Protein AF-A0A0C9W5F8-F1 (afdb_monomer_lite)

Organism: NCBI:txid994086

InterPro domains:
  IPR038921 Uncharacterized protein YOR389W-like [PTHR35204] (3-140)

Foldseek 3Di:
DLVVLDDPQLAPPALPDPDLPSLVSSLVCQLPVVLVVVVVCVVVDDPVVVVVSVVSSVLSSLVSVLVSVLVSVCVSQCVPCVRHVDDHHDPVVVVVSVVVNVVSVVVSCVVVVDPDDAADVPHADPQWDFDFDDPDQDDDDPPPPPPDDDPPDDDDDDDDDDDDPPDPVVVVSVVSNVVCPVDPDDDDDPVCVVPPHTDIDGPDDDPDD

Radius of gyration: 22.49 Å; chains: 1; bounding box: 65×45×60 Å

Sequence (209 aa):
MLTPYILHSAVPPSAESSDHEWAVPIYKLCATTHTAPIRADSPSMTPSEGLILQAVQETSREICRVATNMWVSGVLAGLDPQLNRKESPDFGQANDLMDGWKYEVSRLMGWLDWSVWVKCKPACGPEEMCYLPTWPVGFPRPKWDPERPRPGSHNSTPGTWSGPHVDFRTSVIESMAVLAEEGRAVKPEPDEWMRPQPKCIRRVEPYDF

pLDDT: mean 72.36, std 22.75, range [29.75, 97.38]

Secondary structure (DSSP, 8-state):
--GGG--TT---S-TT----GGGHHHHHHHHHTTTHHHHHTGGG--HHHHHHHHHHHHHHHHHHHHHHHHHHHHHHTTS-TTT--SPPPPHHHHHHHHHHHHHHHHHHHHHH--S-----SSPPPTTEEEE---TTSSPPPP---TTS--TT---------------HHHHHHHHHHHTTSSS---PPPTTTTTSPPPEEEESSPPP--

Structure (mmCIF, N/CA/C/O backbone):
data_AF-A0A0C9W5F8-F1
#
_entry.id   AF-A0A0C9W5F8-F1
#
loop_
_atom_site.group_PDB
_atom_site.id
_atom_site.type_symbol
_atom_site.label_atom_id
_atom_site.label_alt_id
_atom_site.label_comp_id
_atom_site.label_asym_id
_atom_site.label_entity_id
_atom_site.label_seq_id
_atom_site.pdbx_PDB_ins_code
_atom_site.Cartn_x
_atom_site.Cartn_y
_atom_site.Cartn_z
_atom_site.occupancy
_atom_site.B_iso_or_equiv
_atom_site.auth_seq_id
_atom_site.auth_comp_id
_atom_site.auth_asym_id
_atom_site.auth_atom_id
_atom_site.pdbx_PDB_model_num
ATOM 1 N N . 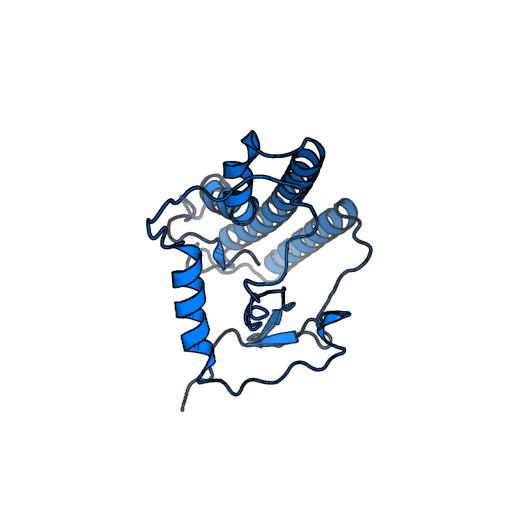MET A 1 1 ? 1.968 -2.711 7.149 1.00 61.94 1 MET A N 1
ATOM 2 C CA . MET A 1 1 ? 2.598 -2.472 5.832 1.00 61.94 1 MET A CA 1
ATOM 3 C C . MET A 1 1 ? 2.812 -0.992 5.537 1.00 61.94 1 MET A C 1
ATOM 5 O O . MET A 1 1 ? 3.875 -0.677 5.037 1.00 61.94 1 MET A O 1
ATOM 9 N N . LEU A 1 2 ? 1.877 -0.087 5.867 1.00 82.81 2 LEU A N 1
ATOM 10 C CA . LEU A 1 2 ? 2.063 1.352 5.611 1.00 82.81 2 LEU A CA 1
ATOM 11 C C . LEU A 1 2 ? 2.997 2.069 6.609 1.00 82.81 2 LEU A C 1
ATOM 13 O O . LEU A 1 2 ? 3.562 3.099 6.273 1.00 82.81 2 LEU A O 1
ATOM 17 N N . THR A 1 3 ? 3.183 1.512 7.812 1.00 78.44 3 THR A N 1
ATOM 18 C CA . THR A 1 3 ? 3.941 2.100 8.935 1.00 78.44 3 THR A CA 1
ATOM 19 C C . THR A 1 3 ? 5.268 2.784 8.570 1.00 78.44 3 THR A C 1
ATOM 21 O O . THR A 1 3 ? 5.437 3.924 8.988 1.00 78.44 3 THR A O 1
ATOM 24 N N . PRO A 1 4 ? 6.188 2.186 7.781 1.00 82.00 4 PRO A N 1
ATOM 25 C CA . PRO A 1 4 ? 7.459 2.843 7.457 1.00 82.00 4 PRO A CA 1
ATOM 26 C C . PRO A 1 4 ? 7.319 4.064 6.531 1.00 82.00 4 PRO A C 1
ATOM 28 O O . PRO A 1 4 ? 8.291 4.783 6.330 1.00 82.00 4 PRO A O 1
ATOM 31 N N . TYR A 1 5 ? 6.138 4.295 5.952 1.00 86.19 5 TYR A N 1
ATOM 32 C CA . TYR A 1 5 ? 5.873 5.403 5.032 1.00 86.19 5 TYR A CA 1
ATOM 33 C C . TYR A 1 5 ? 4.987 6.496 5.643 1.00 86.19 5 TYR A C 1
ATOM 35 O O . TYR A 1 5 ? 4.716 7.489 4.970 1.00 86.19 5 TYR A O 1
ATOM 43 N N . ILE A 1 6 ? 4.513 6.326 6.884 1.00 85.12 6 ILE A N 1
ATOM 44 C CA . ILE A 1 6 ? 3.700 7.334 7.574 1.00 85.12 6 ILE A CA 1
ATOM 45 C C . ILE A 1 6 ? 4.618 8.482 7.996 1.00 85.12 6 ILE A C 1
ATOM 47 O O . ILE A 1 6 ? 5.547 8.299 8.778 1.00 85.12 6 ILE A O 1
ATOM 51 N N . LEU A 1 7 ? 4.358 9.672 7.458 1.00 85.69 7 LEU A N 1
ATOM 52 C CA . LEU A 1 7 ? 5.126 10.874 7.765 1.00 85.69 7 LEU A CA 1
ATOM 53 C C . LEU A 1 7 ? 4.528 11.588 8.975 1.00 85.69 7 LEU A C 1
ATOM 55 O O . LEU A 1 7 ? 3.319 11.788 9.034 1.00 85.69 7 LEU A O 1
ATOM 59 N N . HIS A 1 8 ? 5.376 12.085 9.876 1.00 82.94 8 HIS A N 1
ATOM 60 C CA . HIS A 1 8 ? 4.935 12.913 11.007 1.00 82.94 8 HIS A CA 1
ATOM 61 C C . HIS A 1 8 ? 4.232 14.213 10.578 1.00 82.94 8 HIS A C 1
ATOM 63 O O . HIS A 1 8 ? 3.468 14.782 11.348 1.00 82.94 8 HIS A O 1
ATOM 69 N N . SER A 1 9 ? 4.492 14.691 9.358 1.00 83.12 9 SER A N 1
ATOM 70 C CA . SER A 1 9 ? 3.853 15.882 8.789 1.00 83.12 9 SER A CA 1
ATOM 71 C C . SER A 1 9 ? 2.489 15.611 8.150 1.00 83.12 9 SER A C 1
ATOM 73 O O . SER A 1 9 ? 1.775 16.560 7.833 1.00 83.12 9 SER A O 1
ATOM 75 N N . ALA A 1 10 ? 2.121 14.347 7.932 1.00 85.12 10 ALA A N 1
ATOM 76 C CA . ALA A 1 10 ? 0.852 13.975 7.322 1.00 85.12 10 ALA A CA 1
ATOM 77 C C . ALA A 1 10 ? -0.219 13.851 8.411 1.00 85.12 10 ALA A C 1
ATOM 79 O O . ALA A 1 10 ? -0.479 12.769 8.934 1.00 85.12 10 ALA A O 1
ATOM 80 N N . VAL A 1 11 ? -0.823 14.989 8.748 1.00 83.75 11 VAL A N 1
ATOM 81 C CA . VAL A 1 11 ? -1.868 15.117 9.770 1.00 83.75 11 VAL A CA 1
ATOM 82 C C . VAL A 1 11 ? -3.130 15.686 9.114 1.00 83.75 11 VAL A C 1
ATOM 84 O O . VAL A 1 11 ? -3.007 16.590 8.280 1.00 83.75 11 VAL A O 1
ATOM 87 N N . PRO A 1 12 ? -4.335 15.190 9.453 1.00 83.62 12 PRO A N 1
ATOM 88 C CA . PRO A 1 12 ? -5.571 15.754 8.927 1.00 83.62 12 PRO A CA 1
ATOM 89 C C . PRO A 1 12 ? -5.708 17.239 9.317 1.00 83.62 12 PRO A C 1
ATOM 91 O O . PRO A 1 12 ? -5.451 17.598 10.468 1.00 83.62 12 PRO A O 1
ATOM 94 N N . PRO A 1 13 ? -6.133 18.120 8.390 1.00 78.56 13 PRO A N 1
ATOM 95 C CA . PRO A 1 13 ? -6.212 19.562 8.638 1.00 78.56 13 PRO A CA 1
ATOM 96 C C . PRO A 1 13 ? -7.270 19.933 9.688 1.00 78.56 13 PRO A C 1
ATOM 98 O O . PRO A 1 13 ? -7.138 20.946 10.373 1.00 78.56 13 PRO A O 1
ATOM 101 N N . SER A 1 14 ? -8.315 19.117 9.837 1.00 72.56 14 SER A N 1
ATOM 102 C CA . SER A 1 14 ? -9.279 19.211 10.931 1.00 72.56 14 SER A CA 1
ATOM 103 C C . SER A 1 14 ? -9.911 17.846 11.202 1.00 72.56 14 SER A C 1
ATOM 105 O O . SER A 1 14 ? -9.971 16.994 10.317 1.00 72.56 14 SER A O 1
ATOM 107 N N . ALA A 1 15 ? -10.420 17.652 12.420 1.00 66.06 15 ALA A N 1
ATOM 108 C CA . ALA A 1 15 ? -11.114 16.424 12.807 1.00 66.06 15 ALA A CA 1
ATOM 109 C C . ALA A 1 15 ? -12.378 16.166 11.963 1.00 66.06 15 ALA A C 1
ATOM 111 O O . ALA A 1 15 ? -12.766 15.019 11.764 1.00 66.06 15 ALA A O 1
ATOM 112 N N . GLU A 1 16 ? -13.013 17.224 11.456 1.00 67.44 16 GLU A N 1
ATOM 113 C CA . GLU A 1 16 ? -14.270 17.193 10.693 1.00 67.44 16 GLU A CA 1
ATOM 114 C C . GLU A 1 16 ? -14.053 17.023 9.179 1.00 67.44 16 GLU A C 1
ATOM 116 O O . GLU A 1 16 ? -15.000 16.736 8.451 1.00 67.44 16 GLU A O 1
ATOM 121 N N . SER A 1 17 ? -12.826 17.211 8.684 1.00 70.00 17 SER A N 1
ATOM 122 C CA . SER A 1 17 ? -12.547 17.161 7.250 1.00 70.00 17 SER A CA 1
ATOM 123 C C . SER A 1 17 ? -12.589 15.728 6.720 1.00 70.00 17 SER A C 1
ATOM 125 O O . SER A 1 17 ? -11.928 14.840 7.253 1.00 70.00 17 SER A O 1
ATOM 127 N N . SER A 1 18 ? -13.321 15.513 5.625 1.00 72.19 18 SER A N 1
ATOM 128 C CA . SER A 1 18 ? -13.275 14.279 4.829 1.00 72.19 18 SER A CA 1
ATOM 129 C C . SER A 1 18 ? -12.186 14.314 3.752 1.00 72.19 18 SER A C 1
ATOM 131 O O . SER A 1 18 ? -12.178 13.478 2.851 1.00 72.19 18 SER A O 1
ATOM 133 N N . ASP A 1 19 ? -11.322 15.327 3.776 1.00 83.06 19 ASP A N 1
ATOM 134 C CA . ASP A 1 19 ? -10.271 15.488 2.786 1.00 83.06 19 ASP A CA 1
ATOM 135 C C . ASP A 1 19 ? -9.152 14.459 2.997 1.00 83.06 19 ASP A C 1
ATOM 137 O O . ASP A 1 19 ? -8.748 14.160 4.123 1.00 83.06 19 ASP A O 1
ATOM 141 N N . HIS A 1 20 ? -8.651 13.909 1.895 1.00 88.44 20 HIS A N 1
ATOM 142 C CA . HIS A 1 20 ? -7.579 12.919 1.858 1.00 88.44 20 HIS A CA 1
ATOM 143 C C . HIS A 1 20 ? -6.259 13.516 1.332 1.00 88.44 20 HIS A C 1
ATOM 145 O O . HIS A 1 20 ? -5.250 12.808 1.280 1.00 88.44 20 HIS A O 1
ATOM 151 N N . GLU A 1 21 ? -6.226 14.800 0.945 1.00 89.88 21 GLU A N 1
ATOM 152 C CA . GLU A 1 21 ? -5.042 15.444 0.357 1.00 89.88 21 GLU A CA 1
ATOM 153 C C . GLU A 1 21 ? -3.803 15.374 1.265 1.00 89.88 21 GLU A C 1
ATOM 155 O O . GLU A 1 21 ? -2.688 15.139 0.789 1.00 89.88 21 GLU A O 1
ATOM 160 N N . TRP A 1 22 ? -3.992 15.470 2.582 1.00 90.69 22 TRP A N 1
ATOM 161 C CA . TRP A 1 22 ? -2.920 15.370 3.579 1.00 90.69 22 TRP A CA 1
ATOM 162 C C . TRP A 1 22 ? -2.193 14.010 3.574 1.00 90.69 22 TRP A C 1
ATOM 164 O O . TRP A 1 22 ? -1.037 13.926 3.989 1.00 90.69 22 TRP A O 1
ATOM 174 N N . ALA A 1 23 ? -2.826 12.952 3.057 1.00 93.25 23 ALA A N 1
ATOM 175 C CA . ALA A 1 23 ? -2.255 11.608 2.964 1.00 93.25 23 ALA A CA 1
ATOM 176 C C . ALA A 1 23 ? -1.545 11.325 1.627 1.00 93.25 23 ALA A C 1
ATOM 178 O O . ALA A 1 23 ? -0.860 10.307 1.483 1.00 93.25 23 ALA A O 1
ATOM 179 N N . VAL A 1 24 ? -1.649 12.229 0.644 1.00 94.12 24 VAL A N 1
ATOM 180 C CA . VAL A 1 24 ? -0.994 12.097 -0.670 1.00 94.12 24 VAL A CA 1
ATOM 181 C C . VAL A 1 24 ? 0.522 11.870 -0.565 1.00 94.12 24 VAL A C 1
ATOM 183 O O . VAL A 1 24 ? 1.038 11.031 -1.313 1.00 94.12 24 VAL A O 1
ATOM 186 N N . PRO A 1 25 ? 1.272 12.544 0.333 1.00 94.06 25 PRO A N 1
ATOM 187 C CA . PRO A 1 25 ? 2.699 12.277 0.506 1.00 94.06 25 PRO A CA 1
ATOM 188 C C . PRO A 1 25 ? 3.003 10.829 0.914 1.00 94.06 25 PRO A C 1
ATOM 190 O O . PRO A 1 25 ? 3.954 10.242 0.399 1.00 94.06 25 PRO A O 1
ATOM 193 N N . ILE A 1 26 ? 2.170 10.228 1.770 1.00 93.81 26 ILE A N 1
ATOM 194 C CA . ILE A 1 26 ? 2.329 8.840 2.233 1.00 93.81 26 ILE A CA 1
ATOM 195 C C . ILE A 1 26 ? 2.088 7.867 1.082 1.00 93.81 26 ILE A C 1
ATOM 197 O O . ILE A 1 26 ? 2.893 6.962 0.858 1.00 93.81 26 ILE A O 1
ATOM 201 N N . TYR A 1 27 ? 1.018 8.083 0.313 1.00 95.25 27 TYR A N 1
ATOM 202 C CA . TYR A 1 27 ? 0.743 7.302 -0.893 1.00 95.25 27 TYR A CA 1
ATOM 203 C C . TYR A 1 27 ? 1.924 7.349 -1.875 1.00 95.25 27 TYR A C 1
ATOM 205 O O . TYR A 1 27 ? 2.385 6.308 -2.347 1.00 95.25 27 TYR A O 1
ATOM 213 N N . LYS A 1 28 ? 2.452 8.550 -2.154 1.00 95.00 28 LYS A N 1
ATOM 214 C CA . LYS A 1 28 ? 3.595 8.737 -3.062 1.00 95.00 28 LYS A CA 1
ATOM 215 C C . LYS A 1 28 ? 4.837 8.014 -2.563 1.00 95.00 28 LYS A C 1
ATOM 217 O O . LYS A 1 28 ? 5.509 7.373 -3.370 1.00 95.00 28 LYS A O 1
ATOM 222 N N . LEU A 1 29 ? 5.136 8.108 -1.268 1.00 93.81 29 LEU A N 1
ATOM 223 C CA . LEU A 1 29 ? 6.288 7.437 -0.678 1.00 93.81 29 LEU A CA 1
ATOM 224 C C . LEU A 1 29 ? 6.135 5.916 -0.804 1.00 93.81 29 LEU A C 1
ATOM 226 O O . LEU A 1 29 ? 6.957 5.282 -1.459 1.00 93.81 29 LEU A O 1
ATOM 230 N N . CYS A 1 30 ? 5.018 5.361 -0.328 1.00 94.25 30 CYS A N 1
ATOM 231 C CA . CYS A 1 30 ? 4.696 3.937 -0.456 1.00 94.25 30 CYS A CA 1
ATOM 232 C C . CYS A 1 30 ? 4.861 3.426 -1.899 1.00 94.25 30 CYS A C 1
ATOM 234 O O . CYS A 1 30 ? 5.530 2.420 -2.136 1.00 94.25 30 CYS A O 1
ATOM 236 N N . ALA A 1 31 ? 4.299 4.139 -2.881 1.00 95.50 31 ALA A N 1
ATOM 237 C CA . ALA A 1 31 ? 4.277 3.690 -4.272 1.00 95.50 31 ALA A CA 1
ATOM 238 C C . ALA A 1 31 ? 5.650 3.744 -4.966 1.00 95.50 31 ALA A C 1
ATOM 240 O O . ALA A 1 31 ? 5.848 3.082 -5.987 1.00 95.50 31 ALA A O 1
ATOM 241 N N . THR A 1 32 ? 6.588 4.552 -4.462 1.00 92.25 32 THR A N 1
ATOM 242 C CA . THR A 1 32 ? 7.841 4.859 -5.168 1.00 92.25 32 THR A CA 1
ATOM 243 C C . THR A 1 32 ? 9.102 4.401 -4.449 1.00 92.25 32 THR A C 1
ATOM 245 O O . THR A 1 32 ? 10.098 4.180 -5.137 1.00 92.25 32 THR A O 1
ATOM 248 N N . THR A 1 33 ? 9.092 4.188 -3.126 1.00 89.50 33 THR A N 1
ATOM 249 C CA . THR A 1 33 ? 10.309 3.894 -2.339 1.00 89.50 33 THR A CA 1
ATOM 250 C C . THR A 1 33 ? 11.169 2.782 -2.946 1.00 89.50 33 THR A C 1
ATOM 252 O O . THR A 1 33 ? 12.389 2.910 -3.003 1.00 89.50 33 THR A O 1
ATOM 255 N N . HIS A 1 34 ? 10.551 1.713 -3.452 1.00 87.00 34 HIS A N 1
ATOM 256 C CA . HIS A 1 34 ? 11.280 0.558 -3.988 1.00 87.00 34 HIS A CA 1
ATOM 257 C C . HIS A 1 34 ? 11.703 0.692 -5.457 1.00 87.00 34 HIS A C 1
ATOM 259 O O . HIS A 1 34 ? 12.552 -0.067 -5.915 1.00 87.00 34 HIS A O 1
ATOM 265 N N . THR A 1 35 ? 11.141 1.645 -6.206 1.00 91.31 35 THR A N 1
ATOM 266 C CA . THR A 1 35 ? 11.374 1.777 -7.656 1.00 91.31 35 THR A CA 1
ATOM 267 C C . THR A 1 35 ? 12.019 3.101 -8.059 1.00 91.31 35 THR A C 1
ATOM 269 O O . THR A 1 35 ? 12.532 3.201 -9.172 1.00 91.31 35 THR A O 1
ATOM 272 N N . ALA A 1 36 ? 12.047 4.103 -7.176 1.00 89.12 36 ALA A N 1
ATOM 273 C CA . ALA A 1 36 ? 12.648 5.407 -7.446 1.00 89.12 36 ALA A CA 1
ATOM 274 C C . ALA A 1 36 ? 14.142 5.328 -7.820 1.00 89.12 36 ALA A C 1
ATOM 276 O O . ALA A 1 36 ? 14.508 5.957 -8.813 1.00 89.12 36 ALA A O 1
ATOM 277 N N . PRO A 1 37 ? 14.993 4.529 -7.135 1.00 85.94 37 PRO A N 1
ATOM 278 C CA . PRO A 1 37 ? 16.397 4.397 -7.527 1.00 85.94 37 PRO A CA 1
ATOM 279 C C . PRO A 1 37 ? 16.553 3.749 -8.904 1.00 85.94 37 PRO A C 1
ATOM 281 O O . PRO A 1 37 ? 17.379 4.176 -9.693 1.00 85.94 37 PRO A O 1
ATOM 284 N N . ILE A 1 38 ? 15.715 2.754 -9.210 1.00 87.94 38 ILE A N 1
ATOM 285 C CA . ILE A 1 38 ? 15.750 2.027 -10.484 1.00 87.94 38 ILE A CA 1
ATOM 286 C C . ILE A 1 38 ? 15.340 2.968 -11.620 1.00 87.94 38 ILE A C 1
ATOM 288 O O . ILE A 1 38 ? 15.991 3.023 -12.653 1.00 87.94 38 ILE A O 1
ATOM 292 N N . ARG A 1 39 ? 14.305 3.791 -11.412 1.00 83.50 39 ARG A N 1
ATOM 293 C CA . ARG A 1 39 ? 13.865 4.790 -12.395 1.00 83.50 39 ARG A CA 1
ATOM 294 C C . ARG A 1 39 ? 14.971 5.787 -12.766 1.00 83.50 39 ARG A C 1
ATOM 296 O O . ARG A 1 39 ? 14.970 6.259 -13.899 1.00 83.50 39 ARG A O 1
ATOM 303 N N . ALA A 1 40 ? 15.899 6.103 -11.862 1.00 82.12 40 ALA A N 1
ATOM 304 C CA . ALA A 1 40 ? 17.024 6.985 -12.180 1.00 82.12 40 ALA A CA 1
ATOM 305 C C . ALA A 1 40 ? 17.930 6.405 -13.286 1.00 82.12 40 ALA A C 1
ATOM 307 O O . ALA A 1 40 ? 18.452 7.163 -14.101 1.00 82.12 40 ALA A O 1
ATOM 308 N N . ASP A 1 41 ? 18.013 5.076 -13.387 1.00 81.44 41 ASP A N 1
ATOM 309 C CA . ASP A 1 41 ? 18.801 4.358 -14.395 1.00 81.44 41 ASP A CA 1
ATOM 310 C C . ASP A 1 41 ? 18.034 4.141 -15.717 1.00 81.44 41 ASP A C 1
ATOM 312 O O . ASP A 1 41 ? 18.567 3.553 -16.662 1.00 81.44 41 ASP A O 1
ATOM 316 N N . SER A 1 42 ? 16.792 4.639 -15.819 1.00 77.19 42 SER A N 1
ATOM 317 C CA . SER A 1 42 ? 15.902 4.454 -16.976 1.00 77.19 42 SER A CA 1
ATOM 318 C C . SER A 1 42 ? 16.524 4.749 -18.350 1.00 77.19 42 SER A C 1
ATOM 320 O O . SER A 1 42 ? 16.168 4.029 -19.282 1.00 77.19 42 SER A O 1
ATOM 322 N N . PRO A 1 43 ? 17.431 5.732 -18.537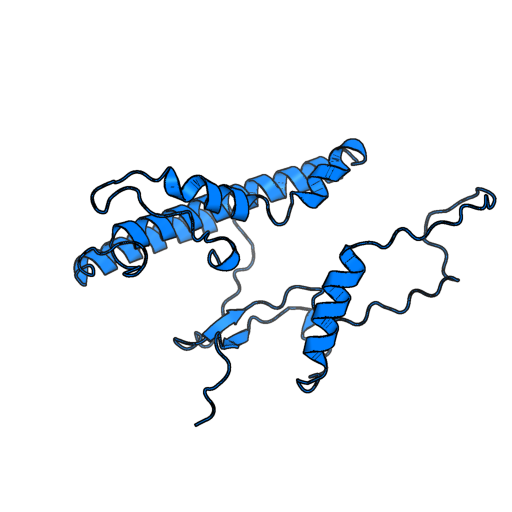 1.00 81.56 43 PRO A N 1
ATOM 323 C CA . PRO A 1 43 ? 18.058 5.974 -19.840 1.00 81.56 43 PRO A CA 1
ATOM 324 C C . PRO A 1 43 ? 18.940 4.820 -20.340 1.00 81.56 43 PRO A C 1
ATOM 326 O O . PRO A 1 43 ? 19.222 4.742 -21.532 1.00 81.56 43 PRO A O 1
ATOM 329 N N . SER A 1 44 ? 19.389 3.944 -19.438 1.00 86.75 44 SER A N 1
ATOM 330 C CA . SER A 1 44 ? 20.236 2.785 -19.747 1.00 86.75 44 SER A CA 1
ATOM 331 C C . SER A 1 44 ? 19.460 1.471 -19.879 1.00 86.75 44 SER A C 1
ATOM 333 O O . SER A 1 44 ? 20.053 0.443 -20.198 1.00 86.75 44 SER A O 1
ATOM 335 N N . MET A 1 45 ? 18.143 1.498 -19.649 1.00 91.50 45 MET A N 1
ATOM 336 C CA . MET A 1 45 ? 17.310 0.300 -19.649 1.00 91.50 45 MET A CA 1
ATOM 337 C C . MET A 1 45 ? 16.960 -0.169 -21.053 1.00 91.50 45 MET A C 1
ATOM 339 O O . MET A 1 45 ? 16.617 0.607 -21.947 1.00 91.50 45 MET A O 1
ATOM 343 N N . THR A 1 46 ? 16.948 -1.484 -21.211 1.00 94.44 46 THR A N 1
ATOM 344 C CA . THR A 1 46 ? 16.319 -2.145 -22.347 1.00 94.44 46 THR A CA 1
ATOM 345 C C . THR A 1 46 ? 14.793 -1.952 -22.313 1.00 94.44 46 THR A C 1
ATOM 347 O O . THR A 1 46 ? 14.205 -1.753 -21.244 1.00 94.44 46 THR A O 1
ATOM 350 N N . PRO A 1 47 ? 14.095 -2.070 -23.460 1.00 94.06 47 PRO A N 1
ATOM 351 C CA . PRO A 1 47 ? 12.633 -1.975 -23.496 1.00 94.06 47 PRO A CA 1
ATOM 352 C C . PRO A 1 47 ? 11.927 -2.970 -22.560 1.00 94.06 47 PRO A C 1
ATOM 354 O O . PRO A 1 47 ? 10.928 -2.629 -21.928 1.00 94.06 47 PRO A O 1
ATOM 357 N N . SER A 1 48 ? 12.466 -4.186 -22.433 1.00 95.38 48 SER A N 1
ATOM 358 C CA . SER A 1 48 ? 11.925 -5.226 -21.551 1.00 95.38 48 SER A CA 1
ATOM 359 C C . SER A 1 48 ? 12.035 -4.849 -20.072 1.00 95.38 48 SER A C 1
ATOM 361 O O . SER A 1 48 ? 11.090 -5.053 -19.314 1.00 95.38 48 SER A O 1
ATOM 363 N N . GLU A 1 49 ? 13.161 -4.266 -19.654 1.00 93.75 49 GLU A N 1
ATOM 364 C CA . GLU A 1 49 ? 13.349 -3.777 -18.281 1.00 93.75 49 GLU A CA 1
ATOM 365 C C . GLU A 1 49 ? 12.397 -2.621 -17.967 1.00 93.75 49 GLU A C 1
ATOM 367 O O . GLU A 1 49 ? 11.788 -2.601 -16.896 1.00 93.75 49 GLU A O 1
ATOM 372 N N . GLY A 1 50 ? 12.203 -1.705 -18.921 1.00 93.50 50 GLY A N 1
ATOM 373 C CA . GLY A 1 50 ? 11.228 -0.623 -18.800 1.00 93.50 50 GLY A CA 1
ATOM 374 C C . GLY A 1 50 ? 9.800 -1.139 -18.599 1.00 93.50 50 GLY A C 1
ATOM 375 O O . GLY A 1 50 ? 9.095 -0.664 -17.708 1.00 93.50 50 GLY A O 1
ATOM 376 N N . LEU A 1 51 ? 9.394 -2.158 -19.365 1.00 95.12 51 LEU A N 1
ATOM 377 C CA . LEU A 1 51 ? 8.075 -2.785 -19.240 1.00 95.12 51 LEU A CA 1
ATOM 378 C C . LEU A 1 51 ? 7.879 -3.439 -17.865 1.00 95.12 51 LEU A C 1
ATOM 380 O O . LEU A 1 51 ? 6.838 -3.248 -17.234 1.00 95.12 51 LEU A O 1
ATOM 384 N N . ILE A 1 52 ? 8.884 -4.164 -17.367 1.00 95.25 52 ILE A N 1
ATOM 385 C CA . ILE A 1 52 ? 8.833 -4.777 -16.032 1.00 95.25 52 ILE A CA 1
ATOM 386 C C . ILE A 1 52 ? 8.741 -3.694 -14.950 1.00 95.25 52 ILE A C 1
ATOM 388 O O . ILE A 1 52 ? 7.901 -3.787 -14.055 1.00 95.25 52 ILE A O 1
ATOM 392 N N . LEU A 1 53 ? 9.562 -2.643 -15.036 1.00 94.56 53 LEU A N 1
ATOM 393 C CA . LEU A 1 53 ? 9.534 -1.536 -14.081 1.00 94.56 53 LEU A CA 1
ATOM 394 C C . LEU A 1 53 ? 8.165 -0.847 -14.053 1.00 94.56 53 LEU A C 1
ATOM 396 O O . LEU A 1 53 ? 7.657 -0.538 -12.973 1.00 94.56 53 LEU A O 1
ATOM 400 N N . GLN A 1 54 ? 7.563 -0.621 -15.221 1.00 94.75 54 GLN A N 1
ATOM 401 C CA . GLN A 1 54 ? 6.233 -0.034 -15.324 1.00 94.75 54 GLN A CA 1
ATOM 402 C C . GLN A 1 54 ? 5.177 -0.923 -14.657 1.00 94.75 54 GLN A C 1
ATOM 404 O O . GLN A 1 54 ? 4.405 -0.422 -13.839 1.00 94.75 54 GLN A O 1
ATOM 409 N N . ALA A 1 55 ? 5.183 -2.230 -14.934 1.00 95.69 55 ALA A N 1
ATOM 410 C CA . ALA A 1 55 ? 4.251 -3.177 -14.324 1.00 95.69 55 ALA A CA 1
ATOM 411 C C . ALA A 1 55 ? 4.372 -3.197 -12.789 1.00 95.69 55 ALA A C 1
ATOM 413 O O . ALA A 1 55 ? 3.365 -3.152 -12.075 1.00 95.69 55 ALA A O 1
ATOM 414 N N . VAL A 1 56 ? 5.605 -3.182 -12.264 1.00 95.56 56 VAL A N 1
ATOM 415 C CA . VAL A 1 56 ? 5.857 -3.083 -10.818 1.00 95.56 56 VAL A CA 1
ATOM 416 C C . VAL A 1 56 ? 5.311 -1.765 -10.266 1.00 95.56 56 VAL A C 1
ATOM 418 O O . VAL A 1 56 ? 4.615 -1.770 -9.256 1.00 95.56 56 VAL A O 1
ATOM 421 N N . GLN A 1 57 ? 5.557 -0.635 -10.932 1.00 95.31 57 GLN A N 1
ATOM 422 C CA . GLN A 1 57 ? 5.072 0.676 -10.488 1.00 95.31 57 GLN A CA 1
ATOM 423 C C . GLN A 1 57 ? 3.545 0.799 -10.516 1.00 95.31 57 GLN A C 1
ATOM 425 O O . GLN A 1 57 ? 2.966 1.452 -9.651 1.00 95.31 57 GLN A O 1
ATOM 430 N N . GLU A 1 58 ? 2.868 0.220 -11.505 1.00 95.75 58 GLU A N 1
ATOM 431 C CA . GLU A 1 58 ? 1.400 0.176 -11.566 1.00 95.75 58 GLU A CA 1
ATOM 432 C C . GLU A 1 58 ? 0.824 -0.672 -10.433 1.00 95.75 58 GLU A C 1
ATOM 434 O O . GLU A 1 58 ? -0.040 -0.202 -9.694 1.00 95.75 58 GLU A O 1
ATOM 439 N N . THR A 1 59 ? 1.394 -1.854 -10.212 1.00 96.19 59 THR A N 1
ATOM 440 C CA . THR A 1 59 ? 0.994 -2.750 -9.121 1.00 96.19 59 THR A CA 1
ATOM 441 C C . THR A 1 59 ? 1.216 -2.105 -7.749 1.00 96.19 59 THR A C 1
ATOM 443 O O . THR A 1 59 ? 0.313 -2.087 -6.913 1.00 96.19 59 THR A O 1
ATOM 446 N N . SER A 1 60 ? 2.393 -1.512 -7.513 1.00 95.50 60 SER A N 1
ATOM 447 C CA . SER A 1 60 ? 2.704 -0.810 -6.262 1.00 95.50 60 SER A CA 1
ATOM 448 C C . SER A 1 60 ? 1.779 0.380 -6.021 1.00 95.50 60 SER A C 1
ATOM 450 O O . SER A 1 60 ? 1.356 0.591 -4.887 1.00 95.50 60 SER A O 1
ATOM 452 N N . ARG A 1 61 ? 1.422 1.140 -7.066 1.00 96.44 61 ARG A N 1
ATOM 453 C CA . ARG A 1 61 ? 0.454 2.239 -6.947 1.00 96.44 61 ARG A CA 1
ATOM 454 C C . ARG A 1 61 ? -0.905 1.735 -6.488 1.00 96.44 61 ARG A C 1
ATOM 456 O O . ARG A 1 61 ? -1.464 2.321 -5.569 1.00 96.44 61 ARG A O 1
ATOM 463 N N . GLU A 1 62 ? -1.407 0.645 -7.056 1.00 96.94 62 GLU A N 1
ATOM 464 C CA . GLU A 1 62 ? -2.727 0.135 -6.679 1.00 96.94 62 GLU A CA 1
ATOM 465 C C . GLU A 1 62 ? -2.750 -0.424 -5.248 1.00 96.94 62 GLU A C 1
ATOM 467 O O . GLU A 1 62 ? -3.643 -0.093 -4.465 1.00 96.94 62 GLU A O 1
ATOM 472 N N . ILE A 1 63 ? -1.711 -1.166 -4.851 1.00 95.94 63 ILE A N 1
ATOM 473 C CA . ILE A 1 63 ? -1.556 -1.647 -3.468 1.00 95.94 63 ILE A CA 1
ATOM 474 C C . ILE A 1 63 ? -1.505 -0.470 -2.487 1.00 95.94 63 ILE A C 1
ATOM 476 O O . ILE A 1 63 ? -2.230 -0.450 -1.490 1.00 95.94 63 ILE A O 1
ATOM 480 N N . CYS A 1 64 ? -0.667 0.531 -2.769 1.00 96.50 64 CYS A N 1
ATOM 481 C CA . CYS A 1 64 ? -0.519 1.696 -1.905 1.00 96.50 64 CYS A CA 1
ATOM 482 C C . CYS A 1 64 ? -1.782 2.559 -1.874 1.00 96.50 64 CYS A C 1
ATOM 484 O O . CYS A 1 64 ? -2.109 3.093 -0.822 1.00 96.50 64 CYS A O 1
ATOM 486 N N . ARG A 1 65 ? -2.532 2.663 -2.978 1.00 95.94 65 ARG A N 1
ATOM 487 C CA . ARG A 1 65 ? -3.814 3.380 -3.022 1.00 95.94 65 ARG A CA 1
ATOM 488 C C . ARG A 1 65 ? -4.802 2.782 -2.024 1.00 95.94 65 ARG A C 1
ATOM 490 O O . ARG A 1 65 ? -5.354 3.511 -1.202 1.00 95.94 65 ARG A O 1
ATOM 497 N N . VAL A 1 66 ? -5.000 1.464 -2.068 1.00 96.25 66 VAL A N 1
ATOM 498 C CA . VAL A 1 66 ? -5.920 0.760 -1.161 1.00 96.25 66 VAL A CA 1
ATOM 499 C C . VAL A 1 66 ? -5.431 0.854 0.286 1.00 96.25 66 VAL A C 1
ATOM 501 O O . VAL A 1 66 ? -6.199 1.238 1.166 1.00 96.25 66 VAL A O 1
ATOM 504 N N . ALA A 1 67 ? -4.143 0.595 0.535 1.00 95.19 67 ALA A N 1
ATOM 505 C CA . ALA A 1 67 ? -3.572 0.648 1.879 1.00 95.19 67 ALA A CA 1
ATOM 506 C C . ALA A 1 67 ? -3.637 2.052 2.506 1.00 95.19 67 ALA A C 1
ATOM 508 O O . ALA A 1 67 ? -3.989 2.183 3.679 1.00 95.19 67 ALA A O 1
ATOM 509 N N . THR A 1 68 ? -3.326 3.103 1.739 1.00 95.00 68 THR A N 1
ATOM 510 C CA . THR A 1 68 ? -3.429 4.488 2.212 1.00 95.00 68 THR A CA 1
ATOM 511 C C . THR A 1 68 ? -4.883 4.875 2.455 1.00 95.00 68 THR A C 1
ATOM 513 O O . THR A 1 68 ? -5.160 5.442 3.503 1.00 95.00 68 THR A O 1
ATOM 516 N N . ASN A 1 69 ? -5.825 4.522 1.575 1.00 94.12 69 ASN A N 1
ATOM 517 C CA . ASN A 1 69 ? -7.247 4.821 1.790 1.00 94.12 69 ASN A CA 1
ATOM 518 C C . ASN A 1 69 ? -7.803 4.152 3.054 1.00 94.12 69 ASN A C 1
ATOM 520 O O . ASN A 1 69 ? -8.494 4.803 3.835 1.00 94.12 69 ASN A O 1
ATOM 524 N N . MET A 1 70 ? -7.468 2.879 3.289 1.00 93.62 70 MET A N 1
ATOM 525 C CA . MET A 1 70 ? -7.847 2.181 4.521 1.00 93.62 70 MET A CA 1
ATOM 526 C C . MET A 1 70 ? -7.289 2.899 5.751 1.00 93.62 70 MET A C 1
ATOM 528 O O . MET A 1 70 ? -8.031 3.197 6.684 1.00 93.62 70 MET A O 1
ATOM 532 N N . TRP A 1 71 ? -6.003 3.254 5.728 1.00 92.06 71 TRP A N 1
ATOM 533 C CA . TRP A 1 71 ? -5.380 3.997 6.820 1.00 92.06 71 TRP A CA 1
ATOM 534 C C . TRP A 1 71 ? -6.040 5.365 7.055 1.00 92.06 71 TRP A C 1
ATOM 536 O O . TRP A 1 71 ? -6.415 5.656 8.187 1.00 92.06 71 TRP A O 1
ATOM 546 N N . VAL A 1 72 ? -6.267 6.158 6.002 1.00 92.06 72 VAL A N 1
ATOM 547 C CA . VAL A 1 72 ? -6.950 7.461 6.089 1.00 92.06 72 VAL A CA 1
ATOM 548 C C . VAL A 1 72 ? -8.336 7.309 6.699 1.00 92.06 72 VAL A C 1
ATOM 550 O O . VAL A 1 72 ? -8.667 8.027 7.637 1.00 92.06 72 VAL A O 1
ATOM 553 N N . SER A 1 73 ? -9.125 6.340 6.228 1.00 91.19 73 SER A N 1
ATOM 554 C CA . SER A 1 73 ? -10.459 6.091 6.781 1.00 91.19 73 SER A CA 1
ATOM 555 C C . SER A 1 73 ? -10.414 5.701 8.263 1.00 91.19 73 SER A C 1
ATOM 557 O O . SER A 1 73 ? -11.269 6.136 9.026 1.00 91.19 73 SER A O 1
ATOM 559 N N . GLY A 1 74 ? -9.380 4.974 8.703 1.00 90.12 74 GLY A N 1
ATOM 560 C CA . GLY A 1 74 ? -9.163 4.659 10.116 1.00 90.12 74 GLY A CA 1
ATOM 561 C C . GLY A 1 74 ? -8.804 5.885 10.954 1.00 90.12 74 GLY A C 1
ATOM 562 O O . GLY A 1 74 ? -9.369 6.076 12.030 1.00 90.12 74 GLY A O 1
ATOM 563 N N . VAL A 1 75 ? -7.921 6.751 10.448 1.00 88.88 75 VAL A N 1
ATOM 564 C CA . VAL A 1 75 ? -7.568 8.016 11.113 1.00 88.88 75 VAL A CA 1
ATOM 565 C C . VAL A 1 75 ? -8.794 8.927 11.223 1.00 88.88 75 VAL A C 1
ATOM 567 O O . VAL A 1 75 ? -9.081 9.452 12.297 1.00 88.88 75 VAL A O 1
ATOM 570 N N . LEU A 1 76 ? -9.571 9.088 10.149 1.00 87.25 76 LEU A N 1
ATOM 571 C CA . LEU A 1 76 ? -10.780 9.921 10.149 1.00 87.25 76 LEU A CA 1
ATOM 572 C C . LEU A 1 76 ? -11.893 9.363 11.051 1.00 87.25 76 LEU A C 1
ATOM 574 O O . LEU A 1 76 ? -12.647 10.147 11.633 1.00 87.25 76 LEU A O 1
ATOM 578 N N . ALA A 1 77 ? -11.952 8.038 11.210 1.00 87.56 77 ALA A N 1
ATOM 579 C CA . ALA A 1 77 ? -12.855 7.349 12.129 1.00 87.56 77 ALA A CA 1
ATOM 580 C C . ALA A 1 77 ? -12.405 7.393 13.602 1.00 87.56 77 ALA A C 1
ATOM 582 O O . ALA A 1 77 ? -13.121 6.885 14.456 1.00 87.56 77 ALA A O 1
ATOM 583 N N . GLY A 1 78 ? -11.241 7.974 13.922 1.00 86.00 78 GLY A N 1
ATOM 584 C CA . GLY A 1 78 ? -10.753 8.084 15.303 1.00 86.00 78 GLY A CA 1
ATOM 585 C C . GLY A 1 78 ? -10.073 6.821 15.843 1.00 86.00 78 GLY A C 1
ATOM 586 O O . GLY A 1 78 ? -9.899 6.692 17.052 1.00 86.00 78 GLY A O 1
ATOM 587 N N . LEU A 1 79 ? -9.662 5.887 14.975 1.00 85.50 79 LEU A N 1
ATOM 588 C CA . LEU A 1 79 ? -8.880 4.710 15.387 1.00 85.50 79 LEU A CA 1
ATOM 589 C C . LEU A 1 79 ? -7.421 5.044 15.719 1.00 85.50 79 LEU A C 1
ATOM 591 O O . LEU A 1 79 ? -6.742 4.244 16.360 1.00 85.50 79 LEU A O 1
ATOM 595 N N . ASP A 1 80 ? -6.940 6.212 15.290 1.00 81.25 80 ASP A N 1
ATOM 596 C CA . ASP A 1 80 ? -5.638 6.748 15.673 1.00 81.25 80 ASP A CA 1
ATOM 597 C C . ASP A 1 80 ? -5.828 7.980 16.577 1.00 81.25 80 ASP A C 1
ATOM 599 O O . ASP A 1 80 ? -5.968 9.101 16.074 1.00 81.25 80 ASP A O 1
ATOM 603 N N . PRO A 1 81 ? -5.833 7.799 17.912 1.00 72.75 81 PRO A N 1
ATOM 604 C CA . PRO A 1 81 ? -6.063 8.892 18.852 1.00 72.75 81 PRO A CA 1
ATOM 605 C C . PRO A 1 81 ? -4.921 9.918 18.876 1.00 72.75 81 PRO A C 1
ATOM 607 O O . PRO A 1 81 ? -5.096 11.006 19.429 1.00 72.75 81 PRO A O 1
ATOM 610 N N . GLN A 1 82 ? -3.750 9.597 18.306 1.00 75.31 82 GLN A N 1
ATOM 611 C CA . GLN A 1 82 ? -2.636 10.542 18.214 1.00 75.31 82 GLN A CA 1
ATOM 612 C C . GLN A 1 82 ? -2.818 11.511 17.046 1.00 75.31 82 GLN A C 1
ATOM 614 O O . GLN A 1 82 ? -2.500 12.692 17.181 1.00 75.31 82 GLN A O 1
ATOM 619 N N . LEU A 1 83 ? -3.340 11.024 15.918 1.00 75.00 83 LEU A N 1
ATOM 620 C CA . LEU A 1 83 ? -3.531 11.826 14.706 1.00 75.00 83 LEU A CA 1
ATOM 621 C C . LEU A 1 83 ? -4.899 12.504 14.636 1.00 75.00 83 LEU A C 1
ATOM 623 O O . LEU A 1 83 ? -5.019 13.572 14.037 1.00 75.00 83 LEU A O 1
ATOM 627 N N . ASN A 1 84 ? -5.927 11.914 15.246 1.00 72.50 84 ASN A N 1
ATOM 628 C CA . ASN A 1 84 ? -7.265 12.482 15.269 1.00 72.50 84 ASN A CA 1
ATOM 629 C C . ASN A 1 84 ? -7.894 12.316 16.651 1.00 72.50 84 ASN A C 1
ATOM 631 O O . ASN A 1 84 ? -8.281 11.222 17.055 1.00 72.50 84 ASN A O 1
ATOM 635 N N . ARG A 1 85 ? -8.043 13.431 17.371 1.00 68.50 85 ARG A N 1
ATOM 636 C CA . ARG A 1 85 ? -8.688 13.479 18.691 1.00 68.50 85 ARG A CA 1
ATOM 637 C C . ARG A 1 85 ? -10.218 13.470 18.558 1.00 68.50 85 ARG A C 1
ATOM 639 O O . ARG A 1 85 ? -10.901 14.320 19.125 1.00 68.50 85 ARG A O 1
ATOM 646 N N . LYS A 1 86 ? -10.751 12.547 17.763 1.00 73.38 86 LYS A N 1
ATOM 647 C CA . LYS A 1 86 ? -12.172 12.194 17.782 1.00 73.38 86 LYS A CA 1
ATOM 648 C C . LYS A 1 86 ? -12.421 11.179 18.889 1.00 73.38 86 LYS A C 1
ATOM 650 O O . LYS A 1 86 ? -11.501 10.493 19.331 1.00 73.38 86 LYS A O 1
ATOM 655 N N . GLU A 1 87 ? -13.665 11.114 19.350 1.00 75.38 87 GLU A N 1
ATOM 656 C CA . GLU A 1 87 ? -14.098 10.015 20.206 1.00 75.38 87 GLU A CA 1
ATOM 657 C C . GLU A 1 87 ? -13.892 8.698 19.451 1.00 75.38 87 GLU A C 1
ATOM 659 O O . GLU A 1 87 ? -14.102 8.636 18.236 1.00 75.38 87 GLU A O 1
ATOM 664 N N . SER A 1 88 ? -13.416 7.670 20.156 1.00 76.62 88 SER A N 1
ATOM 665 C CA . SER A 1 88 ? -13.226 6.351 19.558 1.00 76.62 88 SER A CA 1
ATOM 666 C C . SER A 1 88 ? -14.543 5.877 18.941 1.00 76.62 88 SER A C 1
ATOM 668 O O . SER A 1 88 ? -15.590 6.055 19.572 1.00 76.62 88 SER A O 1
ATOM 670 N N . PRO A 1 89 ? -14.515 5.256 17.753 1.00 80.69 89 PRO A N 1
ATOM 671 C CA . PRO A 1 89 ? -15.737 4.816 17.103 1.00 80.69 89 PRO A CA 1
ATOM 672 C C . PRO A 1 89 ? -16.451 3.781 17.977 1.00 80.69 89 PRO A C 1
ATOM 674 O O . PRO A 1 89 ? -15.810 2.924 18.591 1.00 80.69 89 PRO A O 1
ATOM 677 N N . ASP A 1 90 ? -17.783 3.846 18.010 1.00 86.50 90 ASP A N 1
ATOM 678 C CA . ASP A 1 90 ? -18.588 2.782 18.611 1.00 86.50 90 ASP A CA 1
ATOM 679 C C . ASP A 1 90 ? -18.354 1.453 17.869 1.00 86.50 90 ASP A C 1
ATOM 681 O O . ASP A 1 90 ? -17.961 1.423 16.698 1.00 86.50 90 ASP A O 1
ATOM 685 N N . PHE A 1 91 ? -18.626 0.335 18.540 1.00 86.06 91 PHE A N 1
ATOM 686 C CA . PHE A 1 91 ? -18.435 -1.010 18.013 1.00 86.06 91 PHE A CA 1
ATOM 687 C C . PHE A 1 91 ? -19.130 -1.220 16.658 1.00 86.06 91 PHE A C 1
ATOM 689 O O . PHE A 1 91 ? -18.561 -1.860 15.774 1.00 86.06 91 PHE A O 1
ATOM 696 N N . GLY A 1 92 ? -20.327 -0.653 16.461 1.00 87.38 92 GLY A N 1
ATOM 697 C CA . GLY A 1 92 ? -21.025 -0.703 15.172 1.00 87.38 92 GLY A CA 1
ATOM 698 C C . GLY A 1 92 ? -20.231 -0.032 14.046 1.00 87.38 92 GLY A C 1
ATOM 699 O O . GLY A 1 92 ? -19.973 -0.652 13.019 1.00 87.38 92 GLY A O 1
ATOM 700 N N . GLN A 1 93 ? -19.744 1.188 14.284 1.00 86.69 93 GLN A N 1
ATOM 701 C CA . GLN A 1 93 ? -18.958 1.950 13.305 1.00 86.69 93 GLN A CA 1
ATOM 702 C C . GLN A 1 93 ? -17.622 1.267 12.984 1.00 86.69 93 GLN A C 1
ATOM 704 O O . GLN A 1 93 ? -17.190 1.247 11.832 1.00 86.69 93 GLN A O 1
ATOM 709 N N . ALA A 1 94 ? -16.972 0.679 13.992 1.00 88.25 94 ALA A N 1
ATOM 710 C CA . ALA A 1 94 ? -15.737 -0.073 13.800 1.00 88.25 94 ALA A CA 1
ATOM 711 C C . ALA A 1 94 ? -15.950 -1.332 12.937 1.00 88.25 94 ALA A C 1
ATOM 713 O O . ALA A 1 94 ? -15.098 -1.649 12.104 1.00 88.25 94 ALA A O 1
ATOM 714 N N . ASN A 1 95 ? -17.082 -2.029 13.096 1.00 91.56 95 ASN A N 1
ATOM 715 C CA . ASN A 1 95 ? -17.422 -3.186 12.262 1.00 91.56 95 ASN A CA 1
ATOM 716 C C . ASN A 1 95 ? -17.725 -2.786 10.819 1.00 91.56 95 ASN A C 1
ATOM 718 O O . ASN A 1 95 ? -17.161 -3.390 9.911 1.00 91.56 95 ASN A O 1
ATOM 722 N N . ASP A 1 96 ? -18.530 -1.743 10.604 1.00 92.81 96 ASP A N 1
ATOM 723 C CA . ASP A 1 96 ? -18.843 -1.252 9.256 1.00 92.81 96 ASP A CA 1
ATOM 724 C C . ASP A 1 96 ? -17.565 -0.849 8.501 1.00 92.81 96 ASP A C 1
ATOM 7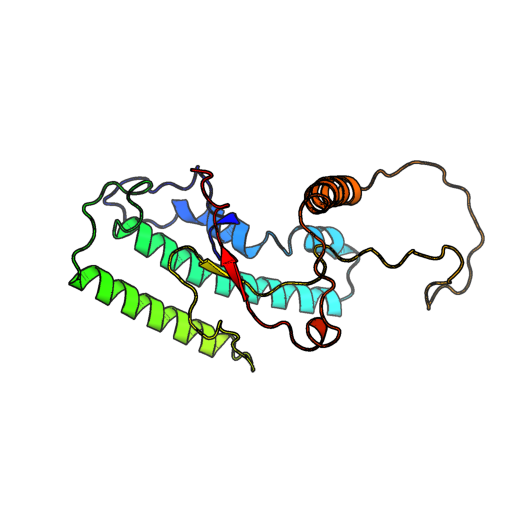26 O O . ASP A 1 96 ? -17.383 -1.167 7.321 1.00 92.81 96 ASP A O 1
ATOM 730 N N . LEU A 1 97 ? -16.628 -0.204 9.205 1.00 93.75 97 LEU A N 1
ATOM 731 C CA . LEU A 1 97 ? -15.322 0.155 8.661 1.00 93.75 97 LEU A CA 1
ATOM 732 C C . LEU A 1 97 ? -14.488 -1.087 8.310 1.00 93.75 97 LEU A C 1
ATOM 734 O O . LEU A 1 97 ? -13.905 -1.155 7.226 1.00 93.75 97 LEU A O 1
ATOM 738 N N . MET A 1 98 ? -14.453 -2.085 9.197 1.00 93.44 98 MET A N 1
ATOM 739 C CA . MET A 1 98 ? -13.733 -3.341 8.975 1.00 93.44 98 MET A CA 1
ATOM 740 C C . MET A 1 98 ? -14.319 -4.148 7.807 1.00 93.44 98 MET A C 1
ATOM 742 O O . MET A 1 98 ? -13.565 -4.724 7.020 1.00 93.44 98 MET A O 1
ATOM 746 N N . ASP A 1 99 ? -15.641 -4.168 7.651 1.00 95.56 99 ASP A N 1
ATOM 747 C CA . ASP A 1 99 ? -16.313 -4.818 6.525 1.00 95.56 99 ASP A CA 1
ATOM 748 C C . ASP A 1 99 ? -16.005 -4.103 5.204 1.00 95.56 99 ASP A C 1
ATOM 750 O O . ASP A 1 99 ? -15.683 -4.757 4.203 1.00 95.56 99 ASP A O 1
ATOM 754 N N . GLY A 1 100 ? -15.983 -2.767 5.212 1.00 95.62 100 GLY A N 1
ATOM 755 C CA . GLY A 1 100 ? -15.513 -1.965 4.082 1.00 95.62 100 GLY A CA 1
ATOM 756 C C . GLY A 1 100 ? -14.062 -2.282 3.708 1.00 95.62 100 GLY A C 1
ATOM 757 O O . GLY A 1 100 ? -13.748 -2.526 2.542 1.00 95.62 100 GLY A O 1
ATOM 758 N N . TRP A 1 101 ? -13.171 -2.369 4.695 1.00 96.06 101 TRP A N 1
ATOM 759 C CA . TRP A 1 101 ? -11.772 -2.749 4.489 1.00 96.06 101 TRP A CA 1
ATOM 760 C C . TRP A 1 101 ? -11.619 -4.163 3.942 1.00 96.06 101 TRP A C 1
ATOM 762 O O . TRP A 1 101 ? -10.827 -4.397 3.029 1.00 96.06 101 TRP A O 1
ATOM 772 N N . LYS A 1 102 ? -12.394 -5.115 4.457 1.00 95.56 102 LYS A N 1
ATOM 773 C CA . LYS A 1 102 ? -12.406 -6.493 3.971 1.00 95.56 102 LYS A CA 1
ATOM 774 C C . LYS A 1 102 ? -12.848 -6.562 2.512 1.00 95.56 102 LYS A C 1
ATOM 776 O O . LYS A 1 102 ? -12.249 -7.312 1.737 1.00 95.56 102 LYS A O 1
ATOM 781 N N . TYR A 1 103 ? -13.861 -5.786 2.131 1.00 97.31 103 TYR A N 1
ATOM 782 C CA . TYR A 1 103 ? -14.310 -5.675 0.746 1.00 97.31 103 TYR A CA 1
ATOM 783 C C . TYR A 1 103 ? -13.214 -5.099 -0.160 1.00 97.31 103 TYR A C 1
ATOM 785 O O . TYR A 1 103 ? -12.884 -5.698 -1.183 1.00 97.31 103 TYR A O 1
ATOM 793 N N . GLU A 1 104 ? -12.593 -3.993 0.246 1.00 96.69 104 GLU A N 1
ATOM 794 C CA . GLU A 1 104 ? -11.512 -3.338 -0.498 1.00 96.69 104 GLU A CA 1
ATOM 795 C C . GLU A 1 104 ? -10.287 -4.246 -0.682 1.00 96.69 104 GLU A C 1
ATOM 797 O O . GLU A 1 104 ? -9.769 -4.379 -1.793 1.00 96.69 104 GLU A O 1
ATOM 802 N N . VAL A 1 105 ? -9.874 -4.958 0.372 1.00 94.81 105 VAL A N 1
ATOM 803 C CA . VAL A 1 105 ? -8.801 -5.960 0.298 1.00 94.81 105 VAL A CA 1
ATOM 804 C C . VAL A 1 105 ? -9.192 -7.111 -0.625 1.00 94.81 105 VAL A C 1
ATOM 806 O O . VAL A 1 105 ? -8.386 -7.520 -1.453 1.00 94.81 105 VAL A O 1
ATOM 809 N N . SER A 1 106 ? -10.423 -7.619 -0.536 1.00 95.88 106 SER A N 1
ATOM 810 C CA . SER A 1 106 ? -10.885 -8.716 -1.400 1.00 95.88 106 SER A CA 1
ATOM 811 C C . SER A 1 106 ? -10.911 -8.301 -2.873 1.00 95.88 106 SER A C 1
ATOM 813 O O . SER A 1 106 ? -10.511 -9.078 -3.739 1.00 95.88 106 SER A O 1
ATOM 815 N N . ARG A 1 107 ? -11.312 -7.057 -3.162 1.00 97.38 107 ARG A N 1
ATOM 816 C CA . ARG A 1 107 ? -11.269 -6.485 -4.511 1.00 97.38 107 ARG A CA 1
ATOM 817 C C . ARG A 1 107 ? -9.835 -6.350 -5.017 1.00 97.38 107 ARG A C 1
ATOM 819 O O . ARG A 1 107 ? -9.567 -6.732 -6.151 1.00 97.38 107 ARG A O 1
ATOM 826 N N . LEU A 1 108 ? -8.917 -5.861 -4.180 1.00 96.62 108 LEU A N 1
ATOM 827 C CA . LEU A 1 108 ? -7.495 -5.780 -4.518 1.00 96.62 108 LEU A CA 1
ATOM 828 C C . LEU A 1 108 ? -6.903 -7.167 -4.793 1.00 96.62 108 LEU A C 1
ATOM 830 O O . LEU A 1 108 ? -6.182 -7.340 -5.768 1.00 96.62 108 LEU A O 1
ATOM 834 N N . MET A 1 109 ? -7.228 -8.160 -3.962 1.00 94.31 109 MET A N 1
ATOM 835 C CA . MET A 1 109 ? -6.786 -9.541 -4.159 1.00 94.31 109 MET A CA 1
ATOM 836 C C . MET A 1 109 ? -7.293 -10.112 -5.487 1.00 94.31 109 MET A C 1
ATOM 838 O O . MET A 1 109 ? -6.523 -10.753 -6.196 1.00 94.31 109 MET A O 1
ATOM 842 N N . GLY A 1 110 ? -8.557 -9.850 -5.835 1.00 96.31 110 GLY A N 1
ATOM 843 C CA . GLY A 1 110 ? -9.132 -10.252 -7.119 1.00 96.31 110 GLY A CA 1
ATOM 844 C C . GLY A 1 110 ? -8.517 -9.526 -8.319 1.00 96.31 110 GLY A C 1
ATOM 845 O O . GLY A 1 110 ? -8.386 -10.124 -9.377 1.00 96.31 110 GLY A O 1
ATOM 846 N N . TRP A 1 111 ? -8.106 -8.264 -8.160 1.00 96.38 111 TRP A N 1
ATOM 847 C CA . TRP A 1 111 ? -7.405 -7.513 -9.208 1.00 96.38 111 TRP A CA 1
ATOM 848 C C . TRP A 1 111 ? -5.965 -7.997 -9.417 1.00 96.38 111 TRP A C 1
ATOM 850 O O . TRP A 1 111 ? -5.515 -8.103 -10.554 1.00 96.38 111 TRP A O 1
ATOM 860 N N . LEU A 1 112 ? -5.248 -8.294 -8.328 1.00 95.88 112 LEU A N 1
ATOM 861 C CA . LEU A 1 112 ? -3.876 -8.806 -8.381 1.00 95.88 112 LEU A CA 1
ATOM 862 C C . LEU A 1 112 ? -3.806 -10.225 -8.951 1.00 95.88 112 LEU A C 1
ATOM 864 O O . LEU A 1 112 ? -2.803 -10.572 -9.569 1.00 95.88 112 LEU A O 1
ATOM 868 N N . ASP A 1 113 ? -4.836 -11.035 -8.690 1.00 94.12 113 ASP A N 1
ATOM 869 C CA . ASP A 1 113 ? -4.975 -12.425 -9.145 1.00 94.12 113 ASP A CA 1
ATOM 870 C C . ASP A 1 113 ? -3.706 -13.273 -8.934 1.00 94.12 113 ASP A C 1
ATOM 872 O O . ASP A 1 113 ? -3.301 -14.105 -9.747 1.00 94.12 113 ASP A O 1
ATOM 876 N N . TRP A 1 114 ? -3.010 -13.035 -7.819 1.00 91.25 114 TRP A N 1
ATOM 877 C CA . TRP A 1 114 ? -1.818 -13.800 -7.483 1.00 91.25 114 TRP A CA 1
ATOM 878 C C . TRP A 1 114 ? -2.185 -15.242 -7.153 1.00 91.25 114 TRP A C 1
ATOM 880 O O . TRP A 1 114 ? -3.113 -15.514 -6.389 1.00 91.25 114 TRP A O 1
ATOM 890 N N . SER A 1 115 ? -1.373 -16.176 -7.643 1.00 87.62 115 SER A N 1
ATOM 891 C CA . SER A 1 115 ? -1.580 -17.612 -7.443 1.00 87.62 115 SER A CA 1
ATOM 892 C C . SER A 1 115 ? -1.462 -18.058 -5.982 1.00 87.62 115 SER A C 1
ATOM 894 O O . SER A 1 115 ? -1.935 -19.136 -5.626 1.00 87.62 115 SER A O 1
ATOM 896 N N . VAL A 1 116 ? -0.781 -17.279 -5.134 1.00 83.75 116 VAL A N 1
ATOM 897 C CA . VAL A 1 116 ? -0.507 -17.635 -3.737 1.00 83.75 116 VAL A CA 1
ATOM 898 C C . VAL A 1 116 ? -0.665 -16.421 -2.828 1.00 83.75 116 VAL A C 1
ATOM 900 O O . VAL A 1 116 ? -0.077 -15.370 -3.062 1.00 83.75 116 VAL A O 1
ATOM 903 N N . TRP A 1 117 ? -1.387 -16.623 -1.724 1.00 84.69 117 TRP A N 1
ATOM 904 C CA . TRP A 1 117 ? -1.532 -15.664 -0.631 1.00 84.69 117 TRP A CA 1
ATOM 905 C C . TRP A 1 117 ? -0.987 -16.270 0.661 1.00 84.69 117 TRP A C 1
ATOM 907 O O . TRP A 1 117 ? -1.603 -17.151 1.263 1.00 84.69 117 TRP A O 1
ATOM 917 N N . VAL A 1 118 ? 0.187 -15.807 1.083 1.00 84.06 118 VAL A N 1
ATOM 918 C CA . VAL A 1 118 ? 0.863 -16.276 2.301 1.00 84.06 118 VAL A CA 1
ATOM 919 C C . VAL A 1 118 ? 0.254 -15.645 3.554 1.00 84.06 118 VAL A C 1
ATOM 921 O O . VAL A 1 118 ? -0.071 -14.459 3.575 1.00 84.06 118 VAL A O 1
ATOM 924 N N . LYS A 1 119 ? 0.089 -16.454 4.607 1.00 84.19 119 LYS A N 1
ATOM 925 C CA . LYS A 1 119 ? -0.442 -16.048 5.919 1.00 84.19 119 LYS A CA 1
ATOM 926 C C . LYS A 1 119 ? 0.289 -16.802 7.025 1.00 84.19 119 LYS A C 1
ATOM 928 O O . LYS A 1 119 ? 0.629 -17.968 6.835 1.00 84.19 119 LYS A O 1
ATOM 933 N N . CYS A 1 120 ? 0.464 -16.172 8.181 1.00 85.62 120 CYS A N 1
ATOM 934 C CA . CYS A 1 120 ? 0.952 -16.857 9.374 1.00 85.62 120 CYS A CA 1
ATOM 935 C C . CYS A 1 120 ? -0.127 -17.802 9.915 1.00 85.62 120 CYS A C 1
ATOM 937 O O . CYS A 1 120 ? -1.305 -17.437 9.989 1.00 85.62 120 CYS A O 1
ATOM 939 N N . LYS A 1 121 ? 0.281 -19.029 10.250 1.00 83.62 121 LYS A N 1
ATOM 940 C CA . LYS A 1 121 ? -0.557 -20.042 10.900 1.00 83.62 121 LYS A CA 1
ATOM 941 C C . LYS A 1 121 ? 0.212 -20.606 12.106 1.00 83.62 121 LYS A C 1
ATOM 943 O O . LYS A 1 121 ? 1.240 -21.239 11.877 1.00 83.62 121 LYS A O 1
ATOM 948 N N . PRO A 1 122 ? -0.266 -20.413 13.351 1.00 87.12 122 PRO A N 1
ATOM 949 C CA . PRO A 1 122 ? -1.470 -19.666 13.739 1.00 87.12 122 PRO A CA 1
ATOM 950 C C . PRO A 1 122 ? -1.366 -18.160 13.434 1.00 87.12 122 PRO A C 1
ATOM 952 O O . PRO A 1 122 ? -0.307 -17.666 13.047 1.00 87.12 122 PRO A O 1
ATOM 955 N N . ALA A 1 123 ? -2.484 -17.439 13.563 1.00 86.62 123 ALA A N 1
ATOM 956 C CA . ALA A 1 123 ? -2.455 -15.980 13.500 1.00 86.62 123 ALA A CA 1
ATOM 957 C C . ALA A 1 123 ? -1.523 -15.438 14.597 1.00 86.62 123 ALA A C 1
ATOM 959 O O . ALA A 1 123 ? -1.516 -15.965 15.709 1.00 86.62 123 ALA A O 1
ATOM 960 N N . CYS A 1 124 ? -0.734 -14.415 14.265 1.00 87.19 124 CYS A N 1
ATOM 961 C CA . CYS A 1 124 ? 0.199 -13.806 15.210 1.00 87.19 124 CYS A CA 1
ATOM 962 C C . CYS A 1 124 ? -0.540 -13.122 16.368 1.00 87.19 124 CYS A C 1
ATOM 964 O O . CYS A 1 124 ? -1.674 -12.665 16.196 1.00 87.19 124 CYS A O 1
ATOM 966 N N . GLY A 1 125 ? 0.107 -13.049 17.533 1.00 85.75 125 GLY A N 1
ATOM 967 C CA . GLY A 1 125 ? -0.416 -12.332 18.695 1.00 85.75 125 GLY A CA 1
ATOM 968 C C . GLY A 1 125 ? -0.527 -10.812 18.474 1.00 85.75 125 GLY A C 1
ATOM 969 O O . GLY A 1 125 ? -0.011 -10.290 17.486 1.00 85.75 125 GLY A O 1
ATOM 970 N N . PRO A 1 126 ? -1.171 -10.072 19.395 1.00 80.19 126 PRO A N 1
ATOM 971 C CA . PRO A 1 126 ? -1.394 -8.625 19.258 1.00 80.19 126 PRO A CA 1
ATOM 972 C C . PRO A 1 126 ? -0.097 -7.805 19.120 1.00 80.19 126 PRO A C 1
ATOM 974 O O . PRO A 1 126 ? -0.063 -6.842 18.362 1.00 80.19 126 PRO A O 1
ATOM 977 N N . GLU A 1 127 ? 0.987 -8.237 19.771 1.00 81.62 127 GLU A N 1
ATOM 978 C CA . GLU A 1 127 ? 2.310 -7.585 19.716 1.00 81.62 127 GLU A CA 1
ATOM 979 C C . GLU A 1 127 ? 3.245 -8.177 18.648 1.00 81.62 127 GLU A C 1
ATOM 981 O O . GLU A 1 127 ? 4.451 -7.904 18.601 1.00 81.62 127 GLU A O 1
ATOM 986 N N . GLU A 1 128 ? 2.697 -9.018 17.776 1.00 81.88 128 GLU A N 1
ATOM 987 C CA . GLU A 1 128 ? 3.430 -9.705 16.729 1.00 81.88 128 GLU A CA 1
ATOM 988 C C . GLU A 1 128 ? 2.936 -9.262 15.349 1.00 81.88 128 GLU A C 1
ATOM 990 O O . GLU A 1 128 ? 1.764 -8.963 15.120 1.00 81.88 128 GLU A O 1
ATOM 995 N N . MET A 1 129 ? 3.844 -9.216 14.380 1.00 81.19 129 MET A N 1
ATOM 996 C CA . MET A 1 129 ? 3.501 -9.026 12.977 1.00 81.19 129 MET A CA 1
ATOM 997 C C . MET A 1 129 ? 3.887 -10.245 12.160 1.00 81.19 129 MET A C 1
ATOM 999 O O . MET A 1 129 ? 4.959 -10.822 12.333 1.00 81.19 129 MET A O 1
ATOM 1003 N N . CYS A 1 130 ? 3.011 -10.601 11.224 1.00 82.56 130 CYS A N 1
ATOM 1004 C CA . CYS A 1 130 ? 3.315 -11.616 10.235 1.00 82.56 130 CYS A CA 1
ATOM 1005 C C . CYS A 1 130 ? 4.303 -11.039 9.217 1.00 82.56 130 CYS A C 1
ATOM 1007 O O . CYS A 1 130 ? 3.953 -10.147 8.441 1.00 82.56 130 CYS A O 1
ATOM 1009 N N . TYR A 1 131 ? 5.540 -11.521 9.252 1.00 80.69 131 TYR A N 1
ATOM 1010 C CA . TYR A 1 131 ? 6.632 -11.055 8.414 1.00 80.69 131 TYR A CA 1
ATOM 1011 C C . TYR A 1 131 ? 7.092 -12.163 7.473 1.00 80.69 131 TYR A C 1
ATOM 1013 O O . TYR A 1 131 ? 7.340 -13.293 7.894 1.00 80.69 131 TYR A O 1
ATOM 1021 N N . LEU A 1 132 ? 7.211 -11.830 6.188 1.00 77.94 132 LEU A N 1
ATOM 1022 C CA . LEU A 1 132 ? 7.832 -12.696 5.197 1.00 77.94 132 LEU A CA 1
ATOM 1023 C C . LEU A 1 132 ? 9.287 -12.240 5.026 1.00 77.94 132 LEU A C 1
ATOM 1025 O O . LEU A 1 132 ? 9.491 -11.113 4.571 1.00 77.94 132 LEU A O 1
ATOM 1029 N N . PRO A 1 133 ? 10.288 -13.065 5.375 1.00 67.75 133 PRO A N 1
ATOM 1030 C CA . PRO A 1 133 ? 11.681 -12.691 5.182 1.00 67.75 133 PRO A CA 1
ATOM 1031 C C . PRO A 1 133 ? 11.968 -12.525 3.688 1.00 67.75 133 PRO A C 1
ATOM 1033 O O . PRO A 1 133 ? 11.956 -13.488 2.921 1.00 67.75 133 PRO A O 1
ATOM 1036 N N . THR A 1 134 ? 12.196 -11.282 3.266 1.00 63.41 134 THR A N 1
ATOM 1037 C CA . THR A 1 134 ? 12.587 -10.952 1.894 1.00 63.41 134 THR A CA 1
ATOM 1038 C C . THR A 1 134 ? 14.107 -10.954 1.772 1.00 63.41 134 THR A C 1
ATOM 1040 O O . THR A 1 134 ? 14.811 -10.301 2.542 1.00 63.41 134 THR A O 1
ATOM 1043 N N . TRP A 1 135 ? 14.618 -11.670 0.778 1.00 56.88 135 TRP A N 1
ATOM 1044 C CA . TRP A 1 135 ? 16.030 -11.663 0.393 1.00 56.88 135 TRP A CA 1
ATOM 1045 C C . TRP A 1 135 ? 16.435 -10.291 -0.204 1.00 56.88 135 TRP A C 1
ATOM 1047 O O . TRP A 1 135 ? 15.602 -9.710 -0.902 1.00 56.88 135 TRP A O 1
ATOM 1057 N N . PRO A 1 136 ? 17.662 -9.746 -0.009 1.00 54.16 136 PRO A N 1
ATOM 1058 C CA . PRO A 1 136 ? 18.808 -10.219 0.767 1.00 54.16 136 PRO A CA 1
ATOM 1059 C C . PRO A 1 136 ? 19.108 -9.277 1.950 1.00 54.16 136 PRO A C 1
ATOM 1061 O O . PRO A 1 136 ? 19.995 -8.428 1.865 1.00 54.16 136 PRO A O 1
ATOM 1064 N N . VAL A 1 137 ? 18.412 -9.408 3.074 1.00 48.34 137 VAL A N 1
ATOM 1065 C CA . VAL A 1 137 ? 18.850 -8.742 4.312 1.00 48.34 137 VAL A CA 1
ATOM 1066 C C . VAL A 1 137 ? 19.555 -9.794 5.172 1.00 48.34 137 VAL A C 1
ATOM 1068 O O . VAL A 1 137 ? 18.933 -10.777 5.560 1.00 48.34 137 VAL A O 1
ATOM 1071 N N . GLY A 1 138 ? 20.867 -9.641 5.398 1.00 48.91 138 GLY A N 1
ATOM 1072 C CA . GLY A 1 138 ? 21.656 -10.495 6.308 1.00 48.91 138 GLY A CA 1
ATOM 1073 C C . GLY A 1 138 ? 22.396 -11.703 5.707 1.00 48.91 138 GLY A C 1
ATOM 1074 O O . GLY A 1 138 ? 23.021 -12.451 6.453 1.00 48.91 138 GLY A O 1
ATOM 1075 N N . PHE A 1 139 ? 22.391 -11.914 4.385 1.00 44.31 139 PHE A N 1
ATOM 1076 C CA . PHE A 1 139 ? 23.256 -12.936 3.773 1.00 44.31 139 PHE A CA 1
ATOM 1077 C C . PHE A 1 139 ? 24.694 -12.411 3.620 1.00 44.31 139 PHE A C 1
ATOM 1079 O O . PHE A 1 139 ? 24.868 -11.300 3.107 1.00 44.31 139 PHE A O 1
ATOM 1086 N N . PRO A 1 140 ? 25.736 -13.196 3.975 1.00 37.19 140 PRO A N 1
ATOM 1087 C CA . PRO A 1 140 ? 27.093 -12.883 3.555 1.00 37.19 140 PRO A CA 1
ATOM 1088 C C . PRO A 1 140 ? 27.070 -12.754 2.037 1.00 37.19 140 PRO A C 1
ATOM 1090 O O . PRO A 1 140 ? 26.633 -13.682 1.347 1.00 37.19 140 PRO A O 1
ATOM 1093 N N . ARG A 1 141 ? 27.516 -11.610 1.501 1.00 43.75 141 ARG A N 1
ATOM 1094 C CA . ARG A 1 141 ? 27.752 -11.525 0.058 1.00 43.75 141 ARG A CA 1
ATOM 1095 C C . ARG A 1 141 ? 28.658 -12.711 -0.289 1.00 43.75 141 ARG A C 1
ATOM 1097 O O . ARG A 1 141 ? 29.653 -12.900 0.422 1.00 43.75 141 ARG A O 1
ATOM 1104 N N . PRO A 1 142 ? 28.342 -13.528 -1.313 1.00 44.94 142 PRO A N 1
ATOM 1105 C CA . PRO A 1 142 ? 29.312 -14.501 -1.787 1.00 44.94 142 PRO A CA 1
ATOM 1106 C C . PRO A 1 142 ? 30.603 -13.723 -2.028 1.00 44.94 142 PRO A C 1
ATOM 1108 O O . PRO A 1 142 ? 30.560 -12.675 -2.680 1.00 44.94 142 PRO A O 1
ATOM 1111 N N . LYS A 1 143 ? 31.708 -14.165 -1.410 1.00 41.47 143 LYS A N 1
ATOM 1112 C CA . LYS A 1 143 ? 33.019 -13.552 -1.624 1.00 41.47 143 LYS A CA 1
ATOM 1113 C C . LYS A 1 143 ? 33.204 -13.488 -3.131 1.00 41.47 143 LYS A C 1
ATOM 1115 O O . LYS A 1 143 ? 33.241 -14.521 -3.796 1.00 41.47 143 LYS A O 1
ATOM 1120 N N . TRP A 1 144 ? 33.181 -12.275 -3.664 1.00 42.12 144 TRP A N 1
ATOM 1121 C CA . TRP A 1 144 ? 33.428 -12.051 -5.071 1.00 42.12 144 TRP A CA 1
ATOM 1122 C C . TRP A 1 144 ? 34.887 -12.447 -5.276 1.00 42.12 144 TRP A C 1
ATOM 1124 O O . TRP A 1 144 ? 35.767 -11.742 -4.793 1.00 42.12 144 TRP A O 1
ATOM 1134 N N . ASP A 1 145 ? 35.136 -13.602 -5.897 1.00 44.09 145 ASP A N 1
ATOM 1135 C CA . ASP A 1 145 ? 36.463 -13.920 -6.418 1.00 44.09 145 ASP A CA 1
ATOM 1136 C C . ASP A 1 145 ? 36.719 -12.932 -7.558 1.00 44.09 145 ASP A C 1
ATOM 1138 O O . ASP A 1 145 ? 36.020 -13.008 -8.575 1.00 44.09 145 ASP A O 1
ATOM 1142 N N . PRO A 1 146 ? 37.701 -12.019 -7.438 1.00 53.31 146 PRO A N 1
ATOM 1143 C CA . PRO A 1 146 ? 38.051 -11.096 -8.519 1.00 53.31 146 PRO A CA 1
ATOM 1144 C C . PRO A 1 146 ? 38.472 -11.828 -9.804 1.00 53.31 146 PRO A C 1
ATOM 1146 O O . PRO A 1 146 ? 38.520 -11.229 -10.874 1.00 53.31 146 PRO A O 1
ATOM 1149 N N . GLU A 1 147 ? 38.771 -13.124 -9.697 1.00 49.09 147 GLU A N 1
ATOM 1150 C CA . GLU A 1 147 ? 39.269 -13.977 -10.770 1.00 49.09 147 GLU A CA 1
ATOM 1151 C C . GLU A 1 147 ? 38.174 -14.676 -11.585 1.00 49.09 147 GLU A C 1
ATOM 1153 O O . GLU A 1 147 ? 38.498 -15.293 -12.597 1.00 49.09 147 GLU A O 1
ATOM 1158 N N . ARG A 1 148 ? 36.884 -14.595 -11.212 1.00 46.66 148 ARG A N 1
ATOM 1159 C CA . ARG A 1 148 ? 35.812 -15.163 -12.050 1.00 46.66 148 ARG A CA 1
ATOM 1160 C C . ARG A 1 148 ? 35.339 -14.140 -13.084 1.00 46.66 148 ARG A C 1
ATOM 1162 O O . ARG A 1 148 ? 34.713 -13.146 -12.708 1.00 46.66 148 ARG A O 1
ATOM 1169 N N . PRO A 1 149 ? 35.554 -14.380 -14.390 1.00 40.56 149 PRO A N 1
ATOM 1170 C CA . PRO A 1 149 ? 35.013 -13.512 -15.422 1.00 40.56 149 PRO A CA 1
ATOM 1171 C C . PRO A 1 149 ? 33.485 -13.548 -15.368 1.00 40.56 149 PRO A C 1
ATOM 1173 O O . PRO A 1 149 ? 32.879 -14.620 -15.271 1.00 40.56 149 PRO A O 1
ATOM 1176 N N . ARG A 1 150 ? 32.845 -12.378 -15.462 1.00 45.72 150 ARG A N 1
ATOM 1177 C CA . ARG A 1 150 ? 31.403 -12.307 -15.732 1.00 45.72 150 ARG A CA 1
ATOM 1178 C C . ARG A 1 150 ? 31.125 -13.033 -17.058 1.00 45.72 150 ARG A C 1
ATOM 1180 O O . ARG A 1 150 ? 31.866 -12.807 -18.019 1.00 45.72 150 ARG A O 1
ATOM 1187 N N . PRO A 1 151 ? 30.068 -13.856 -17.163 1.00 35.09 151 PRO A N 1
ATOM 1188 C CA . PRO A 1 151 ? 29.670 -14.396 -18.452 1.00 35.09 151 PRO A CA 1
ATOM 1189 C C . PRO A 1 151 ? 29.232 -13.227 -19.344 1.00 35.09 151 PRO A C 1
ATOM 1191 O O . PRO A 1 151 ? 28.218 -12.590 -19.072 1.00 35.09 151 PRO A O 1
ATOM 1194 N N . GLY A 1 152 ? 30.037 -12.911 -20.365 1.00 46.12 152 GLY A N 1
ATOM 1195 C CA . GLY A 1 152 ? 29.709 -11.910 -21.386 1.00 46.12 152 GLY A CA 1
ATOM 1196 C C . GLY A 1 152 ? 30.805 -10.908 -21.773 1.00 46.12 152 GLY A C 1
ATOM 1197 O O . GLY A 1 152 ? 30.605 -10.186 -22.745 1.00 46.12 152 GLY A O 1
ATOM 1198 N N . SER A 1 153 ? 31.964 -10.839 -21.103 1.00 44.28 153 SER A N 1
ATOM 1199 C CA . SER A 1 153 ? 33.022 -9.896 -21.516 1.00 44.28 153 SER A CA 1
ATOM 1200 C C . SER A 1 153 ? 33.976 -10.512 -22.546 1.00 44.28 153 SER A C 1
ATOM 1202 O O . SER A 1 153 ? 35.055 -10.994 -22.199 1.00 44.28 153 SER A O 1
ATOM 1204 N N . HIS A 1 154 ? 33.609 -10.480 -23.827 1.00 39.78 154 HIS A N 1
ATOM 1205 C CA . HIS A 1 154 ? 34.607 -10.5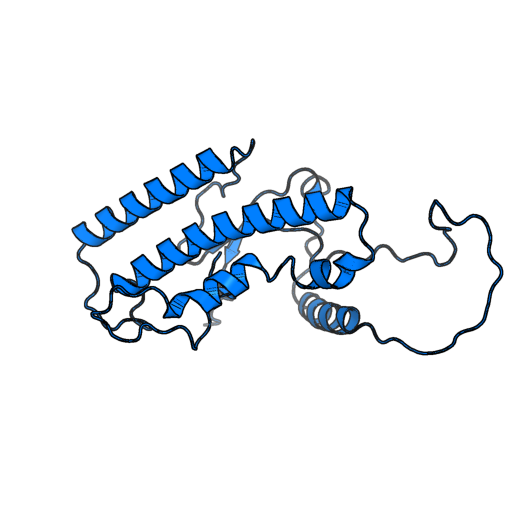82 -24.890 1.00 39.78 154 HIS A CA 1
ATOM 1206 C C . HIS A 1 154 ? 35.247 -9.205 -25.118 1.00 39.78 154 HIS A C 1
ATOM 1208 O O . HIS A 1 154 ? 34.588 -8.269 -25.552 1.00 39.78 154 HIS A O 1
ATOM 1214 N N . ASN A 1 155 ? 36.549 -9.144 -24.829 1.00 42.53 155 ASN A N 1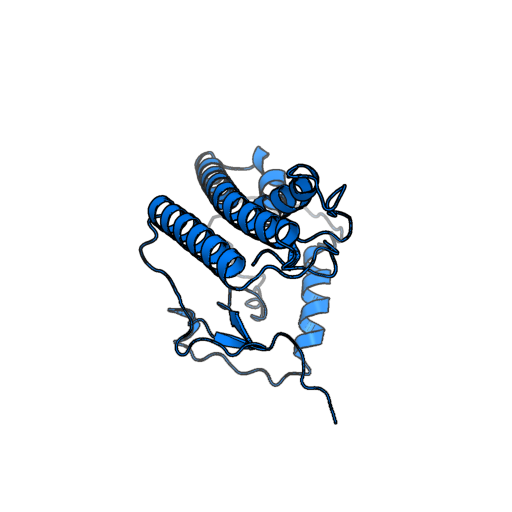
ATOM 1215 C CA . ASN A 1 155 ? 37.558 -8.203 -25.320 1.00 42.53 155 ASN A CA 1
ATOM 1216 C C . ASN A 1 155 ? 37.304 -6.697 -25.149 1.00 42.53 155 ASN A C 1
ATOM 1218 O O . ASN A 1 155 ? 36.684 -6.068 -26.000 1.00 42.53 155 ASN A O 1
ATOM 1222 N N . SER A 1 156 ? 37.971 -6.092 -24.159 1.00 32.59 156 SER A N 1
ATOM 1223 C CA . SER A 1 156 ? 38.721 -4.835 -24.336 1.00 32.59 156 SER A CA 1
ATOM 1224 C C . SER A 1 156 ? 39.755 -4.649 -23.213 1.00 32.59 156 SER A C 1
ATOM 1226 O O . SER A 1 156 ? 39.505 -4.951 -22.052 1.00 32.59 156 SER A O 1
ATOM 1228 N N . THR A 1 157 ? 40.940 -4.211 -23.625 1.00 32.56 157 THR A N 1
ATOM 1229 C CA . THR A 1 157 ? 42.236 -4.032 -22.939 1.00 32.56 157 THR A CA 1
ATOM 1230 C C . THR A 1 157 ? 42.165 -3.109 -21.698 1.00 32.56 157 THR A C 1
ATOM 1232 O O . THR A 1 157 ? 41.284 -2.251 -21.639 1.00 32.56 157 THR A O 1
ATOM 1235 N N . PRO A 1 158 ? 43.082 -3.220 -20.707 1.00 35.06 158 PRO A N 1
ATOM 1236 C CA . PRO A 1 158 ? 42.965 -2.527 -19.427 1.00 35.06 158 PRO A CA 1
ATOM 1237 C C . PRO A 1 158 ? 43.470 -1.080 -19.509 1.00 35.06 158 PRO A C 1
ATOM 1239 O O . PRO A 1 158 ? 44.645 -0.831 -19.775 1.00 35.06 158 PRO A O 1
ATOM 1242 N N . GLY A 1 159 ? 42.567 -0.131 -19.257 1.00 29.81 159 GLY A N 1
ATOM 1243 C CA . GLY A 1 159 ? 42.861 1.288 -19.070 1.00 29.81 159 GLY A CA 1
ATOM 1244 C C . GLY A 1 159 ? 42.631 1.702 -17.617 1.00 29.81 159 GLY A C 1
ATOM 1245 O O . GLY A 1 159 ? 41.524 1.619 -17.097 1.00 29.81 159 GLY A O 1
ATOM 1246 N N . THR A 1 160 ? 43.708 2.130 -16.977 1.00 37.72 160 THR A N 1
ATOM 1247 C CA . THR A 1 160 ? 43.869 2.584 -15.594 1.00 37.72 160 THR A CA 1
ATOM 1248 C C . THR A 1 160 ? 42.962 3.769 -15.241 1.00 37.72 160 THR A C 1
ATOM 1250 O O . THR A 1 160 ? 43.182 4.853 -15.770 1.00 37.72 160 THR A O 1
ATOM 1253 N N . TRP A 1 161 ? 42.011 3.615 -14.310 1.00 30.02 161 TRP A N 1
ATOM 1254 C CA . TRP A 1 161 ? 41.376 4.742 -13.605 1.00 30.02 161 TRP A CA 1
ATOM 1255 C C . TRP A 1 161 ? 41.268 4.431 -12.109 1.00 30.02 161 TRP A C 1
ATOM 1257 O O . TRP A 1 161 ? 40.457 3.625 -11.662 1.00 30.02 161 TRP A O 1
ATOM 1267 N N . SER A 1 162 ? 42.149 5.067 -11.345 1.00 32.50 162 SER A N 1
ATOM 1268 C CA . SER A 1 162 ? 42.162 5.137 -9.890 1.00 32.50 162 SER A CA 1
ATOM 1269 C C . SER A 1 162 ? 41.224 6.248 -9.409 1.00 32.50 162 SER A C 1
ATOM 1271 O O . SER A 1 162 ? 41.372 7.406 -9.791 1.00 32.50 162 SER A O 1
ATOM 1273 N N . GLY A 1 163 ? 40.291 5.900 -8.523 1.00 30.05 163 GLY A N 1
ATOM 1274 C CA . GLY A 1 163 ? 39.481 6.843 -7.753 1.00 30.05 163 GLY A CA 1
ATOM 1275 C C . GLY A 1 163 ? 38.449 6.097 -6.898 1.00 30.05 163 GLY A C 1
ATOM 1276 O O . GLY A 1 163 ? 37.714 5.276 -7.447 1.00 30.05 163 GLY A O 1
ATOM 1277 N N . PRO A 1 164 ? 38.384 6.313 -5.571 1.00 33.12 164 PRO A N 1
ATOM 1278 C CA . PRO A 1 164 ? 37.462 5.585 -4.713 1.00 33.12 164 PRO A CA 1
ATOM 1279 C C . PRO A 1 164 ? 36.057 6.175 -4.861 1.00 33.12 164 PRO A C 1
ATOM 1281 O O . PRO A 1 164 ? 35.720 7.175 -4.230 1.00 33.12 164 PRO A O 1
ATOM 1284 N N . HIS A 1 165 ? 35.219 5.554 -5.690 1.00 34.69 165 HIS A N 1
ATOM 1285 C CA . HIS A 1 165 ? 33.777 5.749 -5.588 1.00 34.69 165 HIS A CA 1
ATOM 1286 C C . HIS A 1 165 ? 33.316 4.971 -4.353 1.00 34.69 165 HIS A C 1
ATOM 1288 O O . HIS A 1 165 ? 33.117 3.757 -4.396 1.00 34.69 165 HIS A O 1
ATOM 1294 N N . VAL A 1 166 ? 33.252 5.650 -3.208 1.00 36.97 166 VAL A N 1
ATOM 1295 C CA . VAL A 1 166 ? 32.649 5.075 -2.006 1.00 36.97 166 VAL A CA 1
ATOM 1296 C C . VAL A 1 166 ? 31.151 4.996 -2.275 1.00 36.97 166 VAL A C 1
ATOM 1298 O O . VAL A 1 166 ? 30.422 5.973 -2.122 1.00 36.97 166 VAL A O 1
ATOM 1301 N N . ASP A 1 167 ? 30.697 3.833 -2.736 1.00 38.88 167 ASP A N 1
ATOM 1302 C CA . ASP A 1 167 ? 29.278 3.544 -2.887 1.00 38.88 167 ASP A CA 1
ATOM 1303 C C . ASP A 1 167 ? 28.608 3.701 -1.522 1.00 38.88 167 ASP A C 1
ATOM 1305 O O . ASP A 1 167 ? 28.797 2.880 -0.623 1.00 38.88 167 ASP A O 1
ATOM 1309 N N . PHE A 1 168 ? 27.789 4.743 -1.377 1.00 34.62 168 PHE A N 1
ATOM 1310 C CA . PHE A 1 168 ? 27.001 5.040 -0.174 1.00 34.62 168 PHE A CA 1
ATOM 1311 C C . PHE A 1 168 ? 26.118 3.843 0.248 1.00 34.62 168 PHE A C 1
ATOM 1313 O O . PHE A 1 168 ? 25.818 3.652 1.425 1.00 34.62 168 PHE A O 1
ATOM 1320 N N . ARG A 1 169 ? 25.778 2.967 -0.715 1.00 39.66 169 ARG A N 1
ATOM 1321 C CA . ARG A 1 169 ? 25.129 1.663 -0.494 1.00 39.66 169 ARG A CA 1
ATOM 1322 C C . ARG A 1 169 ? 25.930 0.727 0.413 1.00 39.66 169 ARG A C 1
ATOM 1324 O O . ARG A 1 169 ? 25.335 -0.067 1.130 1.00 39.66 169 ARG A O 1
ATOM 1331 N N . THR A 1 170 ? 27.256 0.797 0.382 1.00 36.16 170 THR A N 1
ATOM 1332 C CA . THR A 1 170 ? 28.143 -0.065 1.173 1.00 36.16 170 THR A CA 1
ATOM 1333 C C . THR A 1 170 ? 28.116 0.337 2.642 1.00 36.16 170 THR A C 1
ATOM 1335 O O . THR A 1 170 ? 27.983 -0.534 3.490 1.00 36.16 170 THR A O 1
ATOM 1338 N N . SER A 1 171 ? 28.107 1.644 2.926 1.00 29.75 171 SER A N 1
ATOM 1339 C CA . SER A 1 171 ? 28.099 2.177 4.293 1.00 29.75 171 SER A CA 1
ATOM 1340 C C . SER A 1 171 ? 26.806 1.851 5.048 1.00 29.75 171 SER A C 1
ATOM 1342 O O . SER A 1 171 ? 26.869 1.403 6.188 1.00 29.75 171 SER A O 1
ATOM 1344 N N . VAL A 1 172 ? 25.636 1.982 4.408 1.00 38.44 172 VAL A N 1
ATOM 1345 C CA . VAL A 1 172 ? 24.347 1.668 5.058 1.00 38.44 172 VAL A CA 1
ATOM 1346 C C . VAL A 1 172 ? 24.213 0.166 5.344 1.00 38.44 172 VAL A C 1
ATOM 1348 O O . VAL A 1 172 ? 23.697 -0.224 6.388 1.00 38.44 172 VAL A O 1
ATOM 1351 N N . ILE A 1 173 ? 24.724 -0.688 4.450 1.00 37.72 173 ILE A N 1
ATOM 1352 C CA . ILE A 1 173 ? 24.728 -2.147 4.638 1.00 37.72 173 ILE A CA 1
ATOM 1353 C C . ILE A 1 173 ? 25.714 -2.560 5.743 1.00 37.72 173 ILE A C 1
ATOM 1355 O O . ILE A 1 173 ? 25.422 -3.473 6.511 1.00 37.72 173 ILE A O 1
ATOM 1359 N N . GLU A 1 174 ? 26.857 -1.884 5.851 1.00 32.44 174 GLU A N 1
ATOM 1360 C CA . GLU A 1 174 ? 27.874 -2.148 6.872 1.00 32.44 174 GLU A CA 1
ATOM 1361 C C . GLU A 1 174 ? 27.390 -1.739 8.272 1.00 32.44 174 GLU A C 1
ATOM 1363 O O . GLU A 1 174 ? 27.528 -2.513 9.215 1.00 32.44 174 GLU A O 1
ATOM 1368 N N . SER A 1 175 ? 26.693 -0.604 8.404 1.00 33.25 175 SER A N 1
ATOM 1369 C CA . SER A 1 175 ? 26.093 -0.184 9.679 1.00 33.25 175 SER A CA 1
ATOM 1370 C C . SER A 1 175 ? 24.980 -1.118 10.172 1.00 33.25 175 SER A C 1
ATOM 1372 O O . SER A 1 175 ? 24.832 -1.301 11.376 1.00 33.25 175 SER A O 1
ATOM 1374 N N . MET A 1 176 ? 24.217 -1.748 9.269 1.00 36.81 176 MET A N 1
ATOM 1375 C CA . MET A 1 176 ? 23.186 -2.725 9.654 1.00 36.81 176 MET A CA 1
ATOM 1376 C C . MET A 1 176 ? 23.760 -4.120 9.940 1.00 36.81 176 MET A C 1
ATOM 1378 O O . MET A 1 176 ? 23.162 -4.873 10.704 1.00 36.81 176 MET A O 1
ATOM 1382 N N . ALA A 1 177 ? 24.919 -4.464 9.369 1.00 37.78 177 ALA A N 1
ATOM 1383 C CA . ALA A 1 177 ? 25.618 -5.714 9.668 1.00 37.78 177 ALA A CA 1
ATOM 1384 C C . ALA A 1 177 ? 26.226 -5.720 11.081 1.00 37.78 177 ALA A C 1
ATOM 1386 O O . ALA A 1 177 ? 26.244 -6.764 11.725 1.00 37.78 177 ALA A O 1
ATOM 1387 N N . VAL A 1 178 ? 26.653 -4.559 11.593 1.00 32.66 178 VAL A N 1
ATOM 1388 C CA . VAL A 1 178 ? 27.180 -4.429 12.964 1.00 32.66 178 VAL A CA 1
ATOM 1389 C C . VAL A 1 178 ? 26.102 -4.710 14.021 1.00 32.66 178 VAL A C 1
ATOM 1391 O O . VAL A 1 178 ? 26.404 -5.295 15.054 1.00 32.66 178 VAL A O 1
ATOM 1394 N N . LEU A 1 179 ? 24.831 -4.399 13.743 1.00 34.88 179 LEU A N 1
ATOM 1395 C CA . LEU A 1 179 ? 23.715 -4.710 14.652 1.00 34.88 179 LEU A CA 1
ATOM 1396 C C . LEU A 1 179 ? 23.330 -6.203 14.671 1.00 34.88 179 LEU A C 1
ATOM 1398 O O . LEU A 1 179 ? 22.561 -6.624 15.529 1.00 34.88 179 LEU A O 1
ATOM 1402 N N . ALA A 1 180 ? 23.845 -7.013 13.740 1.00 37.69 180 ALA A N 1
ATOM 1403 C CA . ALA A 1 180 ? 23.559 -8.447 13.673 1.00 37.69 180 ALA A CA 1
ATOM 1404 C C . ALA A 1 180 ? 24.544 -9.313 14.484 1.00 37.69 180 ALA A C 1
ATOM 1406 O O . ALA A 1 180 ? 24.309 -10.511 14.633 1.00 37.69 180 ALA A O 1
ATOM 1407 N N . GLU A 1 181 ? 25.631 -8.740 15.013 1.00 32.44 181 GLU A N 1
ATOM 1408 C CA . GLU A 1 181 ? 26.649 -9.487 15.772 1.00 32.44 181 GLU A CA 1
ATOM 1409 C C . GLU A 1 181 ? 26.211 -9.845 17.207 1.00 32.44 181 GLU A C 1
ATOM 1411 O O . GLU A 1 181 ? 26.690 -10.838 17.750 1.00 32.44 181 GLU A O 1
ATOM 1416 N N . GLU A 1 182 ? 25.253 -9.130 17.813 1.00 35.75 182 GLU A N 1
ATOM 1417 C CA . GLU A 1 182 ? 24.804 -9.416 19.193 1.00 35.75 182 GLU A CA 1
ATOM 1418 C C . GLU A 1 182 ? 23.615 -10.391 19.292 1.00 35.75 182 GLU A C 1
ATOM 1420 O O . GLU A 1 182 ? 23.305 -10.906 20.367 1.00 35.75 182 GLU A O 1
ATOM 1425 N N . GLY A 1 183 ? 22.991 -10.747 18.168 1.00 34.81 183 GLY A N 1
ATOM 1426 C CA . GLY A 1 183 ? 21.891 -11.707 18.113 1.00 34.81 183 GLY A CA 1
ATOM 1427 C C . GLY A 1 183 ? 22.313 -13.004 17.437 1.00 34.81 183 GLY A C 1
ATOM 1428 O O . GLY A 1 183 ? 22.263 -13.096 16.216 1.00 34.81 183 GLY A O 1
ATOM 1429 N N . ARG A 1 184 ? 22.705 -14.010 18.234 1.00 35.09 184 ARG A N 1
ATOM 1430 C CA . ARG A 1 184 ? 22.953 -15.424 17.869 1.00 35.09 184 ARG A CA 1
ATOM 1431 C C . ARG A 1 184 ? 22.461 -15.780 16.454 1.00 35.09 184 ARG A C 1
ATOM 1433 O O . ARG A 1 184 ? 21.287 -16.093 16.271 1.00 35.09 184 ARG A O 1
ATOM 1440 N N . ALA A 1 185 ? 23.369 -15.757 15.476 1.00 37.59 185 ALA A N 1
ATOM 1441 C CA . ALA A 1 185 ? 23.074 -16.072 14.082 1.00 37.59 185 ALA A CA 1
ATOM 1442 C C . ALA A 1 185 ? 22.477 -17.486 13.958 1.00 37.59 185 ALA A C 1
ATOM 1444 O O . ALA A 1 185 ? 23.186 -18.496 13.966 1.00 37.59 185 ALA A O 1
ATOM 1445 N N . VAL A 1 186 ? 21.150 -17.562 13.863 1.00 40.56 186 VAL A N 1
ATOM 1446 C CA . VAL A 1 186 ? 20.440 -18.789 13.511 1.00 40.56 186 VAL A CA 1
ATOM 1447 C C . VAL A 1 186 ? 20.761 -19.048 12.046 1.00 40.56 186 VAL A C 1
ATOM 1449 O O . VAL A 1 186 ? 20.321 -18.306 11.171 1.00 40.56 186 VAL A O 1
ATOM 1452 N N . LYS A 1 187 ? 21.577 -20.071 11.768 1.00 39.75 187 LYS A N 1
ATOM 1453 C CA . LYS A 1 187 ? 21.778 -20.542 10.394 1.00 39.75 187 LYS A CA 1
ATOM 1454 C C . LYS A 1 187 ? 20.405 -20.938 9.837 1.00 39.75 187 LYS A C 1
ATOM 1456 O O . LYS A 1 187 ? 19.781 -21.815 10.437 1.00 39.75 187 LYS A O 1
ATOM 1461 N N . PRO A 1 188 ? 19.923 -20.317 8.748 1.00 48.41 188 PRO A N 1
ATOM 1462 C CA . PRO A 1 188 ? 18.663 -20.726 8.151 1.00 48.41 188 PRO A CA 1
ATOM 1463 C C . PRO A 1 188 ? 18.796 -22.158 7.626 1.00 48.41 188 PRO A C 1
ATOM 1465 O O . PRO A 1 188 ? 19.819 -22.524 7.039 1.00 48.41 188 PRO A O 1
ATOM 1468 N N . GLU A 1 189 ? 17.769 -22.968 7.871 1.00 53.22 189 GLU A N 1
ATOM 1469 C CA . GLU A 1 189 ? 17.662 -24.322 7.329 1.00 53.22 189 GLU A CA 1
ATOM 1470 C C . GLU A 1 189 ? 17.660 -24.266 5.788 1.00 53.22 189 GLU A C 1
ATOM 1472 O O . GLU A 1 189 ? 17.091 -23.341 5.196 1.00 53.22 189 GLU A O 1
ATOM 1477 N N . PRO A 1 190 ? 18.276 -25.245 5.104 1.00 53.72 190 PRO A N 1
ATOM 1478 C CA . PRO A 1 190 ? 18.406 -25.254 3.648 1.00 53.72 190 PRO A CA 1
ATOM 1479 C C . PRO A 1 190 ? 17.069 -25.358 2.896 1.00 53.72 190 PRO A C 1
ATOM 1481 O O . PRO A 1 190 ? 17.059 -25.163 1.689 1.00 53.72 190 PRO A O 1
ATOM 1484 N N . ASP A 1 191 ? 15.944 -25.601 3.563 1.00 50.34 191 ASP A N 1
ATOM 1485 C CA . ASP A 1 191 ? 14.625 -25.600 2.918 1.00 50.34 191 ASP A CA 1
ATOM 1486 C C . ASP A 1 191 ? 13.875 -24.267 3.084 1.00 50.34 191 ASP A C 1
ATOM 1488 O O . ASP A 1 191 ? 12.894 -23.996 2.387 1.00 50.34 191 ASP A O 1
ATOM 1492 N N . GLU A 1 192 ? 14.361 -23.383 3.960 1.00 51.69 192 GLU A N 1
ATOM 1493 C CA . GLU A 1 192 ? 13.696 -22.126 4.310 1.00 51.69 192 GLU A CA 1
ATOM 1494 C C . GLU A 1 192 ? 13.725 -21.096 3.166 1.00 51.69 192 GLU A C 1
ATOM 1496 O O . GLU A 1 192 ? 12.843 -20.242 3.063 1.00 51.69 192 GLU A O 1
ATOM 1501 N N . TRP A 1 193 ? 14.701 -21.199 2.258 1.00 56.22 193 TRP A N 1
ATOM 1502 C CA . TRP A 1 193 ? 14.847 -20.299 1.109 1.00 56.22 193 TRP A CA 1
ATOM 1503 C C . TRP A 1 193 ? 14.103 -20.773 -0.148 1.00 56.22 193 TRP A C 1
ATOM 1505 O O . TRP A 1 193 ? 13.823 -19.951 -1.020 1.00 56.22 193 TRP A O 1
ATOM 1515 N N . MET A 1 194 ? 13.748 -22.062 -0.254 1.00 53.62 194 MET A N 1
ATOM 1516 C CA . MET A 1 194 ? 12.983 -22.579 -1.401 1.00 53.62 194 MET A CA 1
ATOM 1517 C C . MET A 1 194 ? 11.520 -22.125 -1.363 1.00 53.62 194 MET A C 1
ATOM 1519 O O . MET A 1 194 ? 10.907 -21.917 -2.411 1.00 53.62 194 MET A O 1
ATOM 1523 N N . ARG A 1 195 ? 10.962 -21.939 -0.159 1.00 61.94 195 ARG A N 1
ATOM 1524 C CA . ARG A 1 195 ? 9.661 -21.299 0.075 1.00 61.94 195 ARG A CA 1
ATOM 1525 C C . ARG A 1 195 ? 9.702 -20.539 1.401 1.00 61.94 195 ARG A C 1
ATOM 1527 O O . ARG A 1 195 ? 9.453 -21.172 2.432 1.00 61.94 195 ARG A O 1
ATOM 1534 N N . PRO A 1 196 ? 9.974 -19.218 1.396 1.00 65.62 196 PRO A N 1
ATOM 1535 C CA . PRO A 1 196 ? 10.007 -18.448 2.630 1.00 65.62 196 PRO A CA 1
ATOM 1536 C C . PRO A 1 196 ? 8.664 -18.596 3.341 1.00 65.62 196 PRO A C 1
ATOM 1538 O O . PRO A 1 196 ? 7.606 -18.294 2.783 1.00 65.62 196 PRO A O 1
ATOM 1541 N N . GLN A 1 197 ? 8.709 -19.125 4.561 1.00 75.06 197 GLN A N 1
ATOM 1542 C CA . GLN A 1 197 ? 7.527 -19.242 5.400 1.00 75.06 197 GLN A CA 1
ATOM 1543 C C . GLN A 1 197 ? 7.357 -17.936 6.170 1.00 75.06 197 GLN A C 1
ATOM 1545 O O . GLN A 1 197 ? 8.328 -17.445 6.755 1.00 75.06 197 GLN A O 1
ATOM 1550 N N . PRO A 1 198 ? 6.151 -17.350 6.183 1.00 83.25 198 PRO A N 1
ATOM 1551 C CA . PRO A 1 198 ? 5.908 -16.180 7.000 1.00 83.25 198 PRO A CA 1
ATOM 1552 C C . PRO A 1 198 ? 6.022 -16.562 8.482 1.00 83.25 198 PRO A C 1
ATOM 1554 O O . PRO A 1 198 ? 5.508 -17.598 8.910 1.00 83.25 198 PRO A O 1
ATOM 1557 N N . LYS A 1 199 ? 6.696 -15.721 9.266 1.00 83.25 199 LYS A N 1
ATOM 1558 C CA . LYS A 1 199 ? 6.909 -15.914 10.703 1.00 83.25 199 LYS A CA 1
ATOM 1559 C C . LYS A 1 199 ? 6.312 -14.751 11.480 1.00 83.25 199 LYS A C 1
ATOM 1561 O O . LYS A 1 199 ? 6.298 -13.617 11.004 1.00 83.25 199 LYS A O 1
ATOM 1566 N N . CYS A 1 200 ? 5.839 -15.033 12.686 1.00 83.44 200 CYS A N 1
ATOM 1567 C CA . CYS A 1 200 ? 5.465 -13.987 13.624 1.00 83.44 200 CYS A CA 1
ATOM 1568 C C . CYS A 1 200 ? 6.741 -13.414 14.244 1.00 83.44 200 CYS A C 1
ATOM 1570 O O . CYS A 1 200 ? 7.527 -14.150 14.838 1.00 83.44 200 CYS A O 1
ATOM 1572 N N . ILE A 1 201 ? 6.961 -12.113 14.065 1.00 82.19 201 ILE A N 1
ATOM 1573 C CA . ILE A 1 201 ? 8.045 -11.377 14.721 1.00 82.19 201 ILE A CA 1
ATOM 1574 C C . ILE A 1 201 ? 7.442 -10.358 15.681 1.00 82.19 201 ILE A C 1
ATOM 1576 O O . ILE A 1 201 ? 6.408 -9.758 15.380 1.00 82.19 201 ILE A O 1
ATOM 1580 N N . ARG A 1 202 ? 8.075 -10.157 16.836 1.00 77.38 202 ARG A N 1
ATOM 1581 C CA . ARG A 1 202 ? 7.653 -9.130 17.792 1.00 77.38 202 ARG A CA 1
ATOM 1582 C C . ARG A 1 202 ? 8.025 -7.740 17.292 1.00 77.38 202 ARG A C 1
ATOM 1584 O O . ARG A 1 202 ? 9.077 -7.561 16.687 1.00 77.38 202 ARG A O 1
ATOM 1591 N N . ARG A 1 203 ? 7.152 -6.763 17.547 1.00 66.25 203 ARG A N 1
ATOM 1592 C CA . ARG A 1 203 ? 7.376 -5.356 17.171 1.00 66.25 203 ARG A CA 1
ATOM 1593 C C . ARG A 1 203 ? 8.255 -4.583 18.162 1.00 66.25 203 ARG A C 1
ATOM 1595 O O . ARG A 1 203 ? 8.751 -3.523 17.799 1.00 66.25 203 ARG A O 1
ATOM 1602 N N . VAL A 1 204 ? 8.426 -5.099 19.381 1.00 59.88 204 VAL A N 1
ATOM 1603 C CA . VAL A 1 204 ? 9.156 -4.461 20.488 1.00 59.88 204 VAL A CA 1
ATOM 1604 C C . VAL A 1 204 ? 10.053 -5.511 21.157 1.00 59.88 204 VAL A C 1
ATOM 1606 O O . VAL A 1 204 ? 9.629 -6.661 21.321 1.00 59.88 204 VAL A O 1
ATOM 1609 N N . GLU A 1 205 ? 11.285 -5.141 21.516 1.00 49.72 205 GLU A N 1
ATOM 1610 C CA . GLU A 1 205 ? 12.134 -5.951 22.404 1.00 49.72 205 GLU A CA 1
ATOM 1611 C C . GLU A 1 205 ? 11.454 -6.106 23.779 1.00 49.72 205 GLU A C 1
ATOM 1613 O O . GLU A 1 205 ? 10.686 -5.227 24.180 1.00 49.72 205 GLU A O 1
ATOM 1618 N N . PRO A 1 206 ? 11.634 -7.236 24.491 1.00 47.75 206 PRO A N 1
ATOM 1619 C CA . PRO A 1 206 ? 11.029 -7.397 25.807 1.00 47.75 206 PRO A CA 1
ATOM 1620 C C . PRO A 1 206 ? 11.483 -6.264 26.733 1.00 47.75 206 PRO A C 1
ATOM 1622 O O . PRO A 1 206 ? 12.661 -5.932 26.772 1.00 47.75 206 PRO A O 1
ATOM 1625 N N . TYR A 1 207 ? 10.545 -5.680 27.483 1.00 45.69 207 TYR A N 1
ATOM 1626 C CA . TYR A 1 207 ? 10.910 -4.836 28.615 1.00 45.69 207 TYR A CA 1
ATOM 1627 C C . TYR A 1 207 ? 11.681 -5.702 29.611 1.00 45.69 207 TYR A C 1
ATOM 1629 O O . TYR A 1 207 ? 11.131 -6.681 30.123 1.00 45.69 207 TYR A O 1
ATOM 1637 N N . ASP A 1 208 ? 12.935 -5.343 29.867 1.00 40.72 208 ASP A N 1
ATOM 1638 C CA . ASP A 1 208 ? 13.663 -5.849 31.021 1.00 40.72 208 ASP A CA 1
ATOM 1639 C C . ASP A 1 208 ? 12.954 -5.314 32.275 1.00 40.72 208 ASP A C 1
ATOM 1641 O O . ASP A 1 208 ? 12.912 -4.103 32.509 1.00 40.72 208 ASP A O 1
ATOM 1645 N N . PHE A 1 209 ? 12.330 -6.216 33.033 1.00 40.78 209 PHE A N 1
ATOM 1646 C CA . PHE A 1 209 ? 11.837 -5.952 34.386 1.00 40.78 209 PHE A CA 1
ATOM 1647 C C . PHE A 1 209 ? 12.853 -6.450 35.409 1.00 40.78 209 PHE A C 1
ATOM 1649 O O . PHE A 1 209 ? 13.372 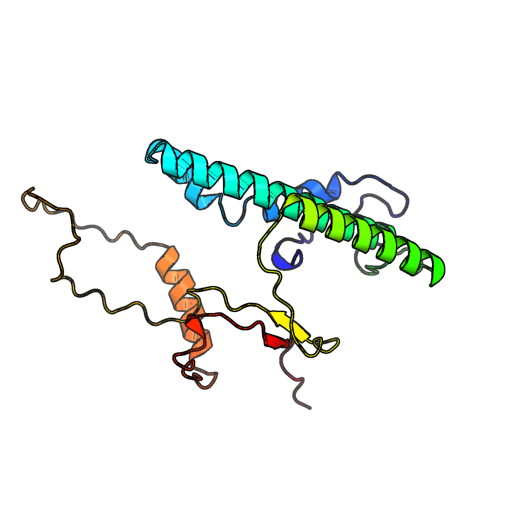-7.575 35.215 1.00 40.78 209 PHE A O 1
#